Protein AF-A0A7K0XTP4-F1 (afdb_monomer_lite)

pLDDT: mean 70.41, std 16.52, range [27.7, 94.88]

Structure (mmCIF, N/CA/C/O backbone):
data_AF-A0A7K0XTP4-F1
#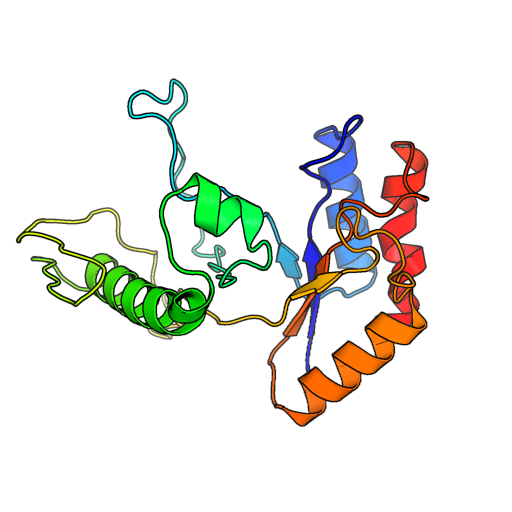
_entry.id   AF-A0A7K0XTP4-F1
#
loop_
_atom_site.group_PDB
_atom_site.id
_atom_site.type_symbol
_atom_site.label_atom_id
_atom_site.label_alt_id
_atom_site.label_comp_id
_atom_site.label_asym_id
_atom_site.label_entity_id
_atom_site.label_seq_id
_atom_site.pdbx_PDB_ins_code
_atom_site.Cartn_x
_atom_site.Cartn_y
_atom_site.Cartn_z
_atom_site.occupancy
_atom_site.B_iso_or_equiv
_atom_site.auth_seq_id
_atom_site.auth_comp_id
_atom_site.auth_asym_id
_atom_site.auth_atom_id
_atom_site.pdbx_PDB_model_num
ATOM 1 N N . MET A 1 1 ? -1.098 -19.761 -0.840 1.00 60.72 1 MET A N 1
ATOM 2 C CA . MET A 1 1 ? -0.010 -19.089 -1.580 1.00 60.72 1 MET A CA 1
ATOM 3 C C . MET A 1 1 ? -0.117 -17.596 -1.335 1.00 60.72 1 MET A C 1
ATOM 5 O O . MET A 1 1 ? -1.238 -17.098 -1.304 1.00 60.72 1 MET A O 1
ATOM 9 N N . THR A 1 2 ? 1.010 -16.926 -1.100 1.00 67.56 2 THR A N 1
ATOM 10 C CA . THR A 1 2 ? 1.094 -15.462 -0.967 1.00 67.56 2 THR A CA 1
ATOM 11 C C . THR A 1 2 ? 0.900 -14.830 -2.344 1.00 67.56 2 THR A C 1
ATOM 13 O O . THR A 1 2 ? 1.584 -15.232 -3.282 1.00 67.56 2 THR A O 1
ATOM 16 N N . GLY A 1 3 ? -0.047 -13.900 -2.474 1.00 79.81 3 GLY A N 1
ATOM 17 C CA . GLY A 1 3 ? -0.282 -13.175 -3.728 1.00 79.81 3 GLY A CA 1
ATOM 18 C C . GLY A 1 3 ? 0.770 -12.090 -3.986 1.00 79.81 3 GLY A C 1
ATOM 19 O O . GLY A 1 3 ? 1.539 -11.735 -3.087 1.00 79.81 3 GLY A O 1
ATOM 20 N N . VAL A 1 4 ? 0.782 -11.543 -5.199 1.00 83.19 4 VAL A N 1
ATOM 21 C CA . VAL A 1 4 ? 1.632 -10.409 -5.584 1.00 83.19 4 VAL A CA 1
ATOM 22 C C . VAL A 1 4 ? 0.744 -9.315 -6.163 1.00 83.19 4 VAL A C 1
ATOM 24 O O . VAL A 1 4 ? 0.048 -9.541 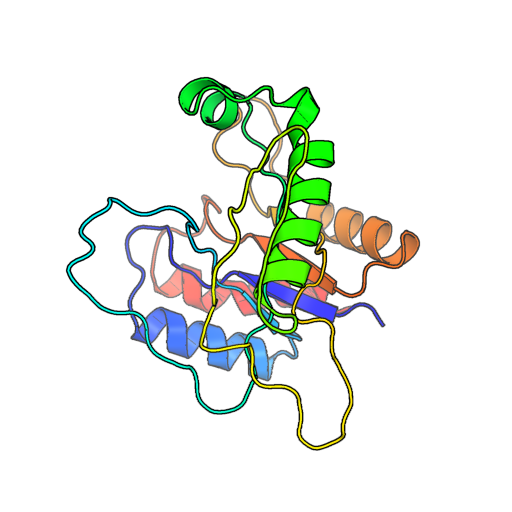-7.154 1.00 83.19 4 VAL A O 1
ATOM 27 N N . GLY A 1 5 ? 0.779 -8.137 -5.545 1.00 85.62 5 GLY A N 1
ATOM 28 C CA . GLY A 1 5 ? 0.075 -6.946 -6.009 1.00 85.62 5 GLY A CA 1
ATOM 29 C C . GLY A 1 5 ? 1.034 -5.890 -6.554 1.00 85.62 5 GLY A C 1
ATOM 30 O O . GLY A 1 5 ? 2.193 -5.819 -6.138 1.00 85.62 5 GLY A O 1
ATOM 31 N N . LEU A 1 6 ? 0.545 -5.042 -7.459 1.00 84.50 6 LEU A N 1
ATOM 32 C CA . LEU A 1 6 ? 1.322 -3.935 -8.031 1.00 84.50 6 LEU A CA 1
ATOM 33 C C . LEU A 1 6 ? 0.742 -2.582 -7.623 1.00 84.50 6 LEU A C 1
ATOM 35 O O . LEU A 1 6 ? -0.468 -2.383 -7.720 1.00 84.50 6 LEU A O 1
ATOM 39 N N . CYS A 1 7 ? 1.595 -1.632 -7.231 1.00 80.94 7 CYS A N 1
ATOM 40 C CA . CYS A 1 7 ? 1.194 -0.226 -7.200 1.00 80.94 7 CYS A CA 1
ATOM 41 C C . CYS A 1 7 ? 0.988 0.275 -8.633 1.00 80.94 7 CYS A C 1
ATOM 43 O O . CYS A 1 7 ? 1.852 0.076 -9.488 1.00 80.94 7 CYS A O 1
ATOM 45 N N . VAL A 1 8 ? -0.143 0.927 -8.903 1.00 82.94 8 VAL A N 1
ATOM 46 C CA . VAL A 1 8 ? -0.379 1.535 -10.215 1.00 82.94 8 VAL A CA 1
ATOM 47 C C . VAL A 1 8 ? 0.531 2.756 -10.404 1.00 82.94 8 VAL A C 1
ATOM 49 O O . VAL A 1 8 ? 0.874 3.430 -9.426 1.00 82.94 8 VAL A O 1
ATOM 52 N N . PRO A 1 9 ? 0.929 3.066 -11.650 1.00 73.06 9 PRO A N 1
ATOM 53 C CA . PRO A 1 9 ? 1.622 4.312 -11.951 1.00 73.06 9 PRO A CA 1
ATOM 54 C C . PRO A 1 9 ? 0.704 5.487 -11.635 1.00 73.06 9 PRO A C 1
ATOM 56 O O . PRO A 1 9 ? -0.406 5.554 -12.159 1.00 73.06 9 PRO A O 1
ATOM 59 N N . GLN A 1 10 ? 1.142 6.392 -10.761 1.00 70.19 10 GLN A N 1
ATOM 60 C CA . GLN A 1 10 ? 0.302 7.517 -10.324 1.00 70.19 10 GLN A CA 1
ATOM 61 C C . GLN A 1 10 ? 1.074 8.706 -9.728 1.00 70.19 10 GLN A C 1
ATOM 63 O O . GLN A 1 10 ? 0.479 9.768 -9.573 1.00 70.19 10 GLN A O 1
ATOM 68 N N . LEU A 1 11 ? 2.356 8.544 -9.364 1.00 59.47 11 LEU A N 1
ATOM 69 C CA . LEU A 1 11 ? 3.147 9.599 -8.708 1.00 59.47 11 LEU A CA 1
ATOM 70 C C . LEU A 1 11 ? 4.205 10.244 -9.620 1.00 59.47 11 LEU A C 1
ATOM 72 O O . LEU A 1 11 ? 4.797 11.244 -9.228 1.00 59.47 11 LEU A O 1
ATOM 76 N N . GLU A 1 12 ? 4.436 9.696 -10.815 1.00 58.53 12 GLU A N 1
ATOM 77 C CA . GLU A 1 12 ? 5.477 10.154 -11.746 1.00 58.53 12 GLU A CA 1
ATOM 78 C C . GLU A 1 12 ? 4.921 11.033 -12.877 1.00 58.53 12 GLU A C 1
ATOM 80 O O . GLU A 1 12 ? 3.739 10.970 -13.238 1.00 58.53 12 GLU A O 1
ATOM 85 N N . PHE A 1 13 ? 5.797 11.831 -13.494 1.00 45.31 13 PHE A N 1
ATOM 86 C CA . PHE A 1 13 ? 5.472 12.545 -14.729 1.00 45.31 13 PHE A CA 1
ATOM 87 C C . PHE A 1 13 ? 5.181 11.528 -15.857 1.00 45.31 13 PHE A C 1
ATOM 89 O O . PHE A 1 13 ? 5.765 10.448 -15.896 1.00 45.31 13 PHE A O 1
ATOM 96 N N . HIS A 1 14 ? 4.267 11.859 -16.782 1.00 60.72 14 HIS A N 1
ATOM 97 C CA . HIS A 1 14 ? 3.850 11.023 -17.934 1.00 60.72 14 HIS A CA 1
ATOM 98 C C . HIS A 1 14 ? 2.817 9.906 -17.677 1.00 60.72 14 HIS A C 1
ATOM 100 O O . HIS A 1 14 ? 2.561 9.089 -18.565 1.00 60.72 14 HIS A O 1
ATOM 106 N N . VAL A 1 15 ? 2.150 9.897 -16.522 1.00 64.75 15 VAL A N 1
ATOM 107 C CA . VAL A 1 15 ? 1.038 8.972 -16.247 1.00 64.75 15 VAL A CA 1
ATOM 108 C C . VAL A 1 15 ? -0.295 9.540 -16.755 1.00 64.75 15 VAL A C 1
ATOM 110 O O . VAL A 1 15 ? -0.723 10.617 -16.346 1.00 64.75 15 VAL A O 1
ATOM 113 N N . THR A 1 16 ? -0.988 8.795 -17.624 1.00 73.06 16 THR A N 1
ATOM 114 C CA . THR A 1 16 ? -2.336 9.132 -18.121 1.00 73.06 16 THR A CA 1
ATOM 115 C C . THR A 1 16 ? -3.362 8.065 -17.731 1.00 73.06 16 THR A C 1
ATOM 117 O O . THR A 1 16 ? -3.011 6.935 -17.388 1.00 73.06 16 THR A O 1
ATOM 120 N N . ALA A 1 17 ? -4.656 8.386 -17.838 1.00 71.19 17 ALA A N 1
ATOM 121 C CA . ALA A 1 17 ? -5.729 7.413 -17.610 1.00 71.19 17 ALA A CA 1
ATOM 122 C C . ALA A 1 17 ? -5.625 6.180 -18.534 1.00 71.19 17 ALA A C 1
ATOM 124 O O . ALA A 1 17 ? -5.945 5.064 -18.126 1.00 71.19 17 ALA A O 1
ATOM 125 N N . GLU A 1 18 ? -5.145 6.364 -19.769 1.00 78.00 18 GLU A N 1
ATOM 126 C CA . GLU A 1 18 ? -4.910 5.268 -20.711 1.00 78.00 18 GLU A CA 1
ATOM 127 C C . GLU A 1 18 ? -3.767 4.350 -20.258 1.00 78.00 18 GLU A C 1
ATOM 129 O O . GLU A 1 18 ? -3.903 3.126 -20.336 1.00 78.00 18 GLU A O 1
ATOM 134 N N . VAL A 1 19 ? -2.681 4.926 -19.730 1.00 75.19 19 VAL A N 1
ATOM 135 C CA . VAL A 1 19 ? -1.558 4.171 -19.154 1.00 75.19 19 VAL A CA 1
ATOM 136 C C . VAL A 1 19 ? -2.031 3.348 -17.959 1.00 75.19 19 VAL A C 1
ATOM 138 O O . VAL A 1 19 ? -1.788 2.144 -17.924 1.00 75.19 19 VAL A O 1
ATOM 141 N N . ILE A 1 20 ? -2.780 3.953 -17.029 1.00 77.69 20 ILE A N 1
ATOM 142 C CA . ILE A 1 20 ? -3.317 3.258 -15.846 1.00 77.69 20 ILE A CA 1
ATOM 143 C C . ILE A 1 20 ? -4.221 2.093 -16.261 1.00 77.69 20 ILE A C 1
ATOM 145 O O . ILE A 1 20 ? -4.068 0.978 -15.761 1.00 77.69 20 ILE A O 1
ATOM 149 N N . ARG A 1 21 ? -5.143 2.322 -17.207 1.00 80.94 21 ARG A N 1
ATOM 150 C CA . ARG A 1 21 ? -6.058 1.281 -17.700 1.00 80.94 21 ARG A CA 1
ATOM 151 C C . ARG A 1 21 ? -5.296 0.118 -18.332 1.00 80.94 21 ARG A C 1
ATOM 153 O O . ARG A 1 21 ? -5.595 -1.037 -18.040 1.00 80.94 21 ARG A O 1
ATOM 160 N N . THR A 1 22 ? -4.336 0.417 -19.200 1.00 86.56 22 THR A N 1
ATOM 161 C CA . THR A 1 22 ? -3.590 -0.610 -19.940 1.00 86.56 22 THR A CA 1
ATOM 162 C C . THR A 1 22 ? -2.671 -1.399 -19.007 1.00 86.56 22 THR A C 1
ATOM 164 O O . THR A 1 22 ? -2.632 -2.626 -19.086 1.00 86.56 22 THR A O 1
ATOM 167 N N . PHE A 1 23 ? -2.017 -0.721 -18.058 1.00 88.31 23 PHE A N 1
ATOM 168 C CA . PHE A 1 23 ? -1.247 -1.350 -16.984 1.00 88.31 23 PHE A CA 1
ATOM 169 C C . PHE A 1 23 ? -2.109 -2.321 -16.171 1.00 88.31 23 PHE A C 1
ATOM 171 O O . PHE A 1 23 ? -1.737 -3.479 -15.991 1.00 88.31 23 PHE A O 1
ATOM 178 N N . ALA A 1 24 ? -3.289 -1.870 -15.732 1.00 81.75 24 ALA A N 1
ATOM 179 C CA . ALA A 1 24 ? -4.202 -2.671 -14.928 1.00 81.75 24 ALA A CA 1
ATOM 180 C C . ALA A 1 24 ? -4.651 -3.947 -15.655 1.00 81.75 24 ALA A C 1
ATOM 182 O O . ALA A 1 24 ? -4.569 -5.042 -15.102 1.00 81.75 24 ALA A O 1
ATOM 183 N N . GLN A 1 25 ? -5.065 -3.810 -16.918 1.00 87.56 25 GLN A N 1
ATOM 184 C CA . GLN A 1 25 ? -5.493 -4.935 -17.754 1.00 87.56 25 GLN A CA 1
ATOM 185 C C . GLN A 1 25 ? -4.354 -5.930 -17.997 1.00 87.56 25 GLN A C 1
ATOM 187 O O . GLN A 1 25 ? -4.565 -7.144 -17.965 1.00 87.56 25 GLN A O 1
ATOM 192 N N . ARG A 1 26 ? -3.130 -5.432 -18.213 1.00 94.88 26 ARG A N 1
ATOM 193 C CA . ARG A 1 26 ? -1.964 -6.294 -18.414 1.00 94.88 26 ARG A CA 1
ATOM 194 C C . ARG A 1 26 ? -1.607 -7.054 -17.139 1.00 94.88 26 ARG A C 1
ATOM 196 O O . ARG A 1 26 ? -1.421 -8.267 -17.209 1.00 94.88 26 ARG A O 1
ATOM 203 N N . ALA A 1 27 ? -1.572 -6.373 -15.994 1.00 86.00 27 ALA A N 1
ATOM 204 C CA . ALA A 1 27 ? -1.309 -6.987 -14.696 1.00 86.00 27 ALA A CA 1
ATOM 205 C C . ALA A 1 27 ? -2.328 -8.095 -14.368 1.00 86.00 27 ALA A C 1
ATOM 207 O O . ALA A 1 27 ? -1.944 -9.194 -13.970 1.00 86.00 27 ALA A O 1
ATOM 208 N N . GLU A 1 28 ? -3.615 -7.854 -14.624 1.00 84.75 28 GLU A N 1
ATOM 209 C CA . GLU A 1 28 ? -4.658 -8.870 -14.456 1.00 84.75 28 GLU A CA 1
ATOM 210 C C . GLU A 1 28 ? -4.427 -10.080 -15.377 1.00 84.75 28 GLU A C 1
ATOM 212 O O . GLU A 1 28 ? -4.448 -11.219 -14.912 1.00 84.75 28 GLU A O 1
ATOM 217 N N . SER A 1 29 ? -4.119 -9.852 -16.661 1.00 91.75 29 SER A N 1
ATOM 218 C CA . SER A 1 29 ? -3.879 -10.936 -17.631 1.00 91.75 29 SER A CA 1
ATOM 219 C C . SER A 1 29 ? -2.690 -11.839 -17.279 1.00 91.75 29 SER A C 1
ATOM 221 O O . SER A 1 29 ? -2.658 -12.998 -17.687 1.00 91.75 29 SER A O 1
ATOM 223 N N . LEU A 1 30 ? -1.721 -11.310 -16.527 1.00 92.56 30 LEU A N 1
ATOM 224 C CA . LEU A 1 30 ? -0.529 -12.031 -16.079 1.00 92.56 30 LEU A CA 1
ATOM 225 C C . LEU A 1 30 ? -0.740 -12.756 -14.741 1.00 92.56 30 LEU A C 1
ATOM 227 O O . LEU A 1 30 ? 0.093 -13.575 -14.366 1.00 92.56 30 LEU A O 1
ATOM 231 N N . GLY A 1 31 ? -1.845 -12.492 -14.036 1.00 88.00 31 GLY A N 1
ATOM 232 C CA . GLY A 1 31 ? -2.183 -13.154 -12.775 1.00 88.00 31 GLY A CA 1
ATOM 233 C C . GLY A 1 31 ? -1.715 -12.434 -11.507 1.00 88.00 31 GLY A C 1
ATOM 234 O O . GLY A 1 31 ? -1.687 -13.060 -10.446 1.00 88.00 31 GLY A O 1
ATOM 235 N N . PHE A 1 32 ? -1.380 -11.138 -11.572 1.00 87.44 32 PHE A N 1
ATOM 236 C CA . PHE A 1 32 ? -1.194 -10.334 -10.357 1.00 87.44 32 PHE A CA 1
ATOM 237 C C . PHE A 1 32 ? -2.508 -10.283 -9.561 1.00 87.44 32 PHE A C 1
ATOM 239 O O . PHE A 1 32 ? -3.588 -10.103 -10.123 1.00 87.44 32 PHE A O 1
ATOM 246 N N . SER A 1 33 ? -2.432 -10.460 -8.241 1.00 83.19 33 SER A N 1
ATOM 247 C CA . SER A 1 33 ? -3.616 -10.670 -7.396 1.00 83.19 33 SER A CA 1
ATOM 248 C C . SER A 1 33 ? -4.364 -9.392 -7.041 1.00 83.19 33 SER A C 1
ATOM 250 O O . SER A 1 33 ? -5.528 -9.458 -6.638 1.00 83.19 33 SER A O 1
ATOM 252 N N . SER A 1 34 ? -3.706 -8.239 -7.149 1.00 75.94 34 SER A N 1
ATOM 253 C CA . SER A 1 34 ? -4.290 -6.949 -6.799 1.00 75.94 34 SER A CA 1
ATOM 254 C C . SER A 1 34 ? -3.538 -5.772 -7.423 1.00 75.94 34 SER A C 1
ATOM 256 O O . SER A 1 34 ? -2.364 -5.861 -7.790 1.00 75.94 34 SER A O 1
ATOM 258 N N . LEU A 1 35 ? -4.240 -4.645 -7.520 1.00 80.00 35 LEU A N 1
ATOM 259 C CA . LEU A 1 35 ? -3.688 -3.351 -7.897 1.00 80.00 35 LEU A CA 1
ATOM 260 C C . LEU A 1 35 ? -3.872 -2.385 -6.731 1.00 80.00 35 LEU A C 1
ATOM 262 O O . LEU A 1 35 ? -4.946 -2.337 -6.129 1.00 80.00 35 LEU A O 1
ATOM 266 N N . TRP A 1 36 ? -2.831 -1.619 -6.432 1.00 73.75 36 TRP A N 1
ATOM 267 C CA . TRP A 1 36 ? -2.771 -0.719 -5.290 1.00 73.75 36 TRP A CA 1
ATOM 268 C C . TRP A 1 36 ? -2.617 0.715 -5.755 1.00 73.75 36 TRP A C 1
ATOM 270 O O . TRP A 1 36 ? -1.794 1.018 -6.612 1.00 73.75 36 TRP A O 1
ATOM 280 N N . VAL A 1 37 ? -3.393 1.601 -5.147 1.00 70.62 37 VAL A N 1
ATOM 281 C CA . VAL A 1 37 ? -3.213 3.046 -5.257 1.00 70.62 37 VAL A CA 1
ATOM 282 C C . VAL A 1 37 ? -2.670 3.552 -3.928 1.00 70.62 37 VAL A C 1
ATOM 284 O O . VAL A 1 37 ? -3.127 3.138 -2.862 1.00 70.62 37 VAL A O 1
ATOM 287 N N . GLN A 1 38 ? -1.676 4.428 -3.973 1.00 58.28 38 GLN A N 1
ATOM 288 C CA . GLN A 1 38 ? -1.279 5.230 -2.820 1.00 58.28 38 GLN A CA 1
ATOM 289 C C . GLN A 1 38 ? -2.146 6.494 -2.768 1.00 58.28 38 GLN A C 1
ATOM 291 O O . GLN A 1 38 ? -2.311 7.188 -3.767 1.00 58.28 38 GLN A O 1
ATOM 296 N N . ASP A 1 39 ? -2.683 6.798 -1.597 1.00 55.56 39 ASP A N 1
ATOM 297 C CA . ASP A 1 39 ? -3.440 8.021 -1.355 1.00 55.56 39 ASP A CA 1
ATOM 298 C C . ASP A 1 39 ? -2.872 8.725 -0.116 1.00 55.56 39 ASP A C 1
ATOM 300 O O . ASP A 1 39 ? -2.256 8.087 0.749 1.00 55.56 39 ASP A O 1
ATOM 304 N N . HIS A 1 40 ? -3.050 10.039 -0.027 1.00 45.22 40 HIS A N 1
ATOM 305 C CA . HIS A 1 40 ? -2.720 10.802 1.170 1.00 45.22 40 HIS A CA 1
ATOM 306 C C . HIS A 1 40 ? -3.991 10.961 2.008 1.00 45.22 40 HIS A C 1
ATOM 308 O O . HIS A 1 40 ? -4.922 11.647 1.619 1.00 45.22 40 HIS A O 1
ATOM 314 N N . PHE A 1 41 ? -4.037 10.372 3.207 1.00 36.62 41 PHE A N 1
ATOM 315 C CA . PHE A 1 41 ? -5.223 10.463 4.078 1.00 36.62 41 PHE A CA 1
ATOM 316 C C . PHE A 1 41 ? -5.519 11.876 4.611 1.00 36.62 41 PHE A C 1
ATOM 318 O O . PHE A 1 41 ? -6.593 12.106 5.163 1.00 36.62 41 PHE A O 1
ATOM 325 N N . MET A 1 42 ? -4.581 12.817 4.484 1.00 32.69 42 MET A N 1
ATOM 326 C CA . MET A 1 42 ? -4.740 14.192 4.950 1.00 32.69 42 MET A CA 1
ATOM 327 C C . MET A 1 42 ? -4.600 15.157 3.776 1.00 32.69 42 MET A C 1
ATOM 329 O O . MET A 1 42 ? -3.528 15.271 3.183 1.00 32.69 42 MET A O 1
ATOM 333 N N . TYR A 1 43 ? -5.685 15.872 3.488 1.00 33.12 43 TYR A N 1
ATOM 334 C CA . TYR A 1 43 ? -5.748 16.947 2.503 1.00 33.12 43 TYR A CA 1
ATOM 335 C C . TYR A 1 43 ? -6.041 18.290 3.180 1.00 33.12 43 TYR A C 1
ATOM 337 O O . TYR A 1 43 ? -6.536 18.352 4.306 1.00 33.12 43 TYR A O 1
ATOM 345 N N . VAL A 1 44 ? -5.736 19.376 2.466 1.00 27.70 44 VAL A N 1
ATOM 346 C CA . VAL A 1 44 ? -6.076 20.758 2.836 1.00 27.70 44 VAL A CA 1
ATOM 347 C C . VAL A 1 44 ? -7.579 20.853 3.133 1.00 27.70 44 VAL A C 1
ATOM 349 O O . VAL A 1 44 ? -8.372 20.282 2.393 1.00 27.70 44 VAL A O 1
ATOM 352 N N . ALA A 1 45 ? -7.974 21.596 4.174 1.00 31.53 45 ALA A N 1
ATOM 353 C CA . ALA A 1 45 ? -9.344 21.655 4.716 1.00 31.53 45 ALA A CA 1
ATOM 354 C C . ALA A 1 45 ? -10.461 22.040 3.715 1.00 31.53 45 ALA A C 1
ATOM 356 O O . ALA A 1 45 ? -11.642 21.896 4.030 1.00 31.53 45 ALA A O 1
ATOM 357 N N . HIS A 1 46 ? -10.109 22.504 2.510 1.00 32.72 46 HIS A N 1
ATOM 358 C CA . HIS A 1 46 ? -11.047 22.862 1.443 1.00 32.72 46 HIS A CA 1
ATOM 359 C C . HIS A 1 46 ? -10.700 22.169 0.112 1.00 32.72 46 HIS A C 1
ATOM 361 O O . HIS A 1 46 ? -10.247 22.827 -0.829 1.00 32.72 46 HIS A O 1
ATOM 367 N N . PRO A 1 47 ? -10.890 20.843 0.001 1.00 36.72 47 PRO A N 1
ATOM 368 C CA . PRO A 1 47 ? -10.724 20.142 -1.264 1.00 36.72 47 PRO A CA 1
ATOM 369 C C . PRO A 1 47 ? -11.897 20.474 -2.199 1.00 36.72 47 PRO A C 1
ATOM 371 O O . PRO A 1 47 ? -13.061 20.379 -1.816 1.00 36.72 47 PRO A O 1
ATOM 374 N N . GLN A 1 48 ? -11.597 20.877 -3.436 1.00 34.69 48 GLN A N 1
ATOM 375 C CA . GLN A 1 48 ? -12.606 21.330 -4.406 1.00 34.69 48 GLN A CA 1
ATOM 376 C C . GLN A 1 48 ? -13.322 20.189 -5.156 1.00 34.69 48 GLN A C 1
ATOM 378 O O . GLN A 1 48 ? -14.283 20.463 -5.866 1.00 34.69 48 GLN A O 1
ATOM 383 N N . ASN A 1 49 ? -12.918 18.924 -4.973 1.00 33.41 49 ASN A N 1
ATOM 384 C CA . ASN A 1 49 ? -13.536 17.763 -5.624 1.00 33.41 49 ASN A CA 1
ATOM 385 C C . ASN A 1 49 ? -13.905 16.684 -4.592 1.00 33.41 49 ASN A C 1
ATOM 387 O O . ASN A 1 49 ? -13.047 16.191 -3.862 1.00 33.41 49 ASN A O 1
ATOM 391 N N . GLY A 1 50 ? -15.196 16.340 -4.524 1.00 34.44 50 GLY A N 1
ATOM 392 C CA . GLY A 1 50 ? -15.744 15.340 -3.605 1.00 34.44 50 GLY A CA 1
ATOM 393 C C . GLY A 1 50 ? -15.384 13.907 -4.003 1.00 34.44 50 GLY A C 1
ATOM 394 O O . GLY A 1 50 ? -15.461 13.540 -5.174 1.00 34.44 50 GLY A O 1
ATOM 395 N N . TYR A 1 51 ? -15.014 13.087 -3.019 1.00 32.56 51 TYR A N 1
ATOM 396 C CA . TYR A 1 51 ? -14.714 11.670 -3.221 1.00 32.56 51 TYR A CA 1
ATOM 397 C C . TYR A 1 51 ? -15.991 10.819 -3.200 1.00 32.56 51 TYR A C 1
ATOM 399 O O . TYR A 1 51 ? -16.875 11.005 -2.363 1.00 32.56 51 TYR A O 1
ATOM 407 N N . GLY A 1 52 ? -16.083 9.895 -4.159 1.00 35.50 52 GLY A N 1
ATOM 408 C CA . GLY A 1 52 ? -17.249 9.053 -4.407 1.00 35.50 52 GLY A CA 1
ATOM 409 C C . GLY A 1 52 ? -17.259 7.742 -3.619 1.00 35.50 52 GLY A C 1
ATOM 410 O O . GLY A 1 52 ? -16.229 7.111 -3.391 1.00 35.50 52 GLY A O 1
ATOM 411 N N . ASN A 1 53 ? -18.466 7.293 -3.271 1.00 32.16 53 ASN A N 1
ATOM 412 C CA . ASN A 1 53 ? -18.735 5.908 -2.895 1.00 32.16 53 ASN A CA 1
ATOM 413 C C . ASN A 1 53 ? -18.391 4.983 -4.073 1.00 32.16 53 ASN A C 1
ATOM 415 O O . ASN A 1 53 ? -18.965 5.131 -5.150 1.00 32.16 53 ASN A O 1
ATOM 419 N N . PHE A 1 54 ? -17.508 4.002 -3.867 1.00 38.91 54 PHE A N 1
ATOM 420 C CA . PHE A 1 54 ? -17.258 2.939 -4.845 1.00 38.91 54 PHE A CA 1
ATOM 421 C C . PHE A 1 54 ? -18.347 1.857 -4.733 1.00 38.91 54 PHE A C 1
ATOM 423 O O . PHE A 1 54 ? -18.422 1.174 -3.703 1.00 38.91 54 PHE A O 1
ATOM 430 N N . PRO A 1 55 ? -19.188 1.644 -5.761 1.00 35.69 55 PRO A N 1
ATOM 431 C CA . PRO A 1 55 ? -20.184 0.579 -5.735 1.00 35.69 55 PRO A CA 1
ATOM 432 C C . PRO A 1 55 ? -19.501 -0.799 -5.687 1.00 35.69 55 PRO A C 1
ATOM 434 O O . PRO A 1 55 ? -18.624 -1.096 -6.497 1.00 35.69 55 PRO A O 1
ATOM 437 N N . GLY A 1 56 ? -19.909 -1.662 -4.748 1.00 46.66 56 GLY A N 1
ATOM 438 C CA . GLY A 1 56 ? -19.542 -3.088 -4.736 1.00 46.66 56 GLY A CA 1
ATOM 439 C C . GLY A 1 56 ? -18.529 -3.555 -3.681 1.00 46.66 56 GLY A C 1
ATOM 440 O O . GLY A 1 56 ? -18.123 -4.714 -3.740 1.00 46.66 56 GLY A O 1
ATOM 441 N N . GLY A 1 57 ? -18.115 -2.710 -2.725 1.00 49.75 57 GLY A N 1
ATOM 442 C CA . GLY A 1 57 ? -17.334 -3.153 -1.552 1.00 49.75 57 GLY A CA 1
ATOM 443 C C . GLY A 1 57 ? -15.964 -3.766 -1.881 1.00 49.75 57 GLY A C 1
ATOM 444 O O . GLY A 1 57 ? -15.487 -4.653 -1.175 1.00 49.75 57 GLY A O 1
ATOM 445 N N . ARG A 1 58 ? -15.345 -3.342 -2.992 1.00 53.31 58 ARG A N 1
ATOM 446 C CA . ARG A 1 58 ? -14.063 -3.886 -3.482 1.00 53.31 58 ARG A CA 1
ATOM 447 C C . ARG A 1 58 ? -12.829 -3.149 -2.956 1.00 53.31 58 ARG A C 1
ATOM 449 O O . ARG A 1 58 ? -11.719 -3.586 -3.236 1.00 53.31 58 ARG A O 1
ATOM 456 N N . LEU A 1 59 ? -13.012 -2.057 -2.213 1.00 56.38 59 LEU A N 1
ATOM 457 C CA . LEU A 1 59 ? -11.907 -1.285 -1.653 1.00 56.38 59 LEU A CA 1
ATOM 458 C C . LEU A 1 59 ? -11.264 -2.049 -0.489 1.00 56.38 59 LEU A C 1
ATOM 460 O O . LEU A 1 59 ? -11.946 -2.434 0.459 1.00 56.38 59 LEU A O 1
ATOM 464 N N . VAL A 1 60 ? -9.949 -2.237 -0.563 1.00 59.25 60 VAL A N 1
ATOM 465 C CA . VAL A 1 60 ? -9.120 -2.715 0.545 1.00 59.25 60 VAL A CA 1
ATOM 466 C C . VAL A 1 60 ? -8.190 -1.578 0.932 1.00 59.25 60 VAL A C 1
ATOM 468 O O . VAL A 1 60 ? -7.464 -1.064 0.085 1.00 59.25 60 VAL A O 1
ATOM 471 N N . VAL A 1 61 ? -8.206 -1.180 2.204 1.00 62.84 61 VAL A N 1
ATOM 472 C CA . VAL A 1 61 ? -7.292 -0.150 2.698 1.00 62.84 61 VAL A CA 1
ATOM 473 C C . VAL A 1 61 ? -5.968 -0.808 3.072 1.00 62.84 61 VAL A C 1
ATOM 475 O O . VAL A 1 61 ? -5.915 -1.660 3.964 1.00 62.84 61 VAL A O 1
ATOM 478 N N . GLY A 1 62 ? -4.902 -0.416 2.374 1.00 62.25 62 GLY A N 1
ATOM 479 C CA . GLY A 1 62 ? -3.534 -0.788 2.711 1.00 62.25 62 GLY A CA 1
ATOM 480 C C . GLY A 1 62 ? -2.853 0.329 3.489 1.00 62.25 62 GLY A C 1
ATOM 481 O O . GLY A 1 62 ? -2.776 1.457 3.009 1.00 62.25 62 GLY A O 1
ATOM 482 N N . LEU A 1 63 ? -2.358 0.024 4.688 1.00 67.94 63 LEU A N 1
ATOM 483 C CA . LEU A 1 63 ? -1.630 0.990 5.510 1.00 67.94 63 LEU A CA 1
ATOM 484 C C . LEU A 1 63 ? -0.141 0.656 5.568 1.00 67.94 63 LEU A C 1
ATOM 486 O O . LEU A 1 63 ? 0.246 -0.482 5.832 1.00 67.94 63 LEU A O 1
ATOM 490 N N . GLY A 1 64 ? 0.693 1.677 5.372 1.00 70.25 64 GLY A N 1
ATOM 491 C CA . GLY A 1 64 ? 2.135 1.618 5.589 1.00 70.25 64 GLY A CA 1
ATOM 492 C C . GLY A 1 64 ? 2.553 2.651 6.628 1.00 70.25 64 GLY A C 1
ATOM 493 O O . GLY A 1 64 ? 2.095 3.788 6.588 1.00 70.25 64 GLY A O 1
ATOM 494 N N . ALA A 1 65 ? 3.439 2.281 7.554 1.00 74.62 65 ALA A N 1
ATOM 495 C CA . ALA A 1 65 ? 3.870 3.163 8.648 1.00 74.62 65 ALA A CA 1
ATOM 496 C C . ALA A 1 65 ? 4.800 4.315 8.206 1.00 74.62 65 ALA A C 1
ATOM 498 O O . ALA A 1 65 ? 5.345 5.022 9.046 1.00 74.62 65 ALA A O 1
ATOM 499 N N . GLY A 1 66 ? 5.027 4.481 6.900 1.00 71.25 66 GLY A N 1
ATOM 500 C CA . GLY A 1 66 ? 6.016 5.407 6.355 1.00 71.25 66 GLY A CA 1
ATOM 501 C C . GLY A 1 66 ? 7.465 4.970 6.620 1.00 71.25 66 GLY A C 1
ATOM 502 O O . GLY A 1 66 ? 7.766 4.174 7.513 1.00 71.25 66 GLY A O 1
ATOM 503 N N . TRP A 1 67 ? 8.389 5.469 5.799 1.00 69.62 67 TRP A N 1
ATOM 504 C CA . TRP A 1 67 ? 9.795 5.037 5.801 1.00 69.62 67 TRP A CA 1
ATOM 505 C C . TRP A 1 67 ? 10.799 6.201 5.858 1.00 69.62 67 TRP A C 1
ATOM 507 O O . TRP A 1 67 ? 11.948 5.979 6.258 1.00 69.62 67 TRP A O 1
ATOM 517 N N . SER A 1 68 ? 10.390 7.424 5.492 1.00 73.12 68 SER A N 1
ATOM 518 C CA . SER A 1 68 ? 11.245 8.615 5.538 1.00 73.12 68 SER A CA 1
ATOM 519 C C . SER A 1 68 ? 11.246 9.232 6.935 1.00 73.12 68 SER A C 1
ATOM 521 O O . SER A 1 68 ? 10.198 9.550 7.499 1.00 73.12 68 SER A O 1
ATOM 523 N N . LYS A 1 69 ? 12.443 9.414 7.499 1.00 73.69 69 LYS A N 1
ATOM 524 C CA . LYS A 1 69 ? 12.628 10.129 8.770 1.00 73.69 69 LYS A CA 1
ATOM 525 C C . LYS A 1 69 ? 12.415 11.629 8.584 1.00 73.69 69 LYS A C 1
ATOM 527 O O . LYS A 1 69 ? 11.948 12.302 9.499 1.00 73.69 69 LYS A O 1
ATOM 532 N N . GLU A 1 70 ? 12.767 12.126 7.408 1.00 66.81 70 GLU A N 1
ATOM 533 C CA . GLU A 1 70 ? 12.699 13.521 7.000 1.00 66.81 70 GLU A CA 1
ATOM 534 C C . GLU A 1 70 ? 11.239 13.966 6.910 1.00 66.81 70 GLU A C 1
ATOM 536 O O . GLU A 1 70 ? 10.881 14.963 7.529 1.00 66.81 70 GLU A O 1
ATOM 541 N N . GLU A 1 71 ? 10.379 13.173 6.260 1.00 68.12 71 GLU A N 1
ATOM 542 C CA . GLU A 1 71 ? 8.931 13.411 6.225 1.00 68.12 71 GLU A CA 1
ATOM 543 C C . GLU A 1 71 ? 8.341 13.440 7.636 1.00 68.12 71 GLU A C 1
ATOM 545 O O . GLU A 1 71 ? 7.646 14.389 7.987 1.00 68.12 71 GLU A O 1
ATOM 550 N N . HIS A 1 72 ? 8.674 12.449 8.476 1.00 73.69 72 HIS A N 1
ATOM 551 C CA . HIS A 1 72 ? 8.202 12.402 9.864 1.00 73.69 72 HIS A CA 1
ATOM 552 C C . HIS A 1 72 ? 8.622 13.648 10.650 1.00 73.69 72 HIS A C 1
ATOM 554 O O . HIS A 1 72 ? 7.796 14.226 11.355 1.00 73.69 72 HIS A O 1
ATOM 560 N N . THR A 1 73 ? 9.874 14.083 10.487 1.00 72.38 73 THR A N 1
ATOM 561 C CA . THR A 1 73 ? 10.404 15.297 11.121 1.00 72.38 73 THR A CA 1
ATOM 562 C C . THR A 1 73 ? 9.672 16.543 10.621 1.00 72.38 73 THR A C 1
ATOM 564 O O . THR A 1 73 ? 9.272 17.372 11.434 1.00 72.38 73 THR A O 1
ATOM 567 N N . ALA A 1 74 ? 9.441 16.655 9.310 1.00 68.38 74 ALA A N 1
ATOM 568 C CA . ALA A 1 74 ? 8.757 17.792 8.698 1.00 68.38 74 ALA A CA 1
ATOM 569 C C . ALA A 1 74 ? 7.310 17.944 9.192 1.00 68.38 74 ALA A C 1
ATOM 571 O O . ALA A 1 74 ? 6.846 19.065 9.384 1.00 68.38 74 ALA A O 1
ATOM 572 N N . VAL A 1 75 ? 6.618 16.831 9.459 1.00 76.19 75 VAL A N 1
ATOM 573 C CA . VAL A 1 75 ? 5.256 16.839 10.025 1.00 76.19 75 VAL A CA 1
ATOM 574 C C . VAL A 1 75 ? 5.230 16.797 11.560 1.00 76.19 75 VAL A C 1
ATOM 576 O O . VAL A 1 75 ? 4.173 16.597 12.155 1.00 76.19 75 VAL A O 1
ATOM 579 N N . GLY A 1 76 ? 6.379 16.978 12.222 1.00 80.00 76 GLY A N 1
ATOM 580 C CA . GLY A 1 76 ? 6.470 17.083 13.683 1.00 80.00 76 GLY A CA 1
ATOM 581 C C . GLY A 1 76 ? 6.228 15.770 14.436 1.00 80.00 76 GLY A C 1
ATOM 582 O O . GLY A 1 76 ? 5.725 15.780 15.558 1.00 80.00 76 GLY A O 1
ATOM 583 N N . THR A 1 77 ? 6.561 14.627 13.835 1.00 83.56 77 THR A N 1
ATOM 584 C CA . THR A 1 77 ? 6.354 13.293 14.420 1.00 83.56 77 THR A CA 1
ATOM 585 C C . THR A 1 77 ? 7.670 12.542 14.624 1.00 83.56 77 THR A C 1
ATOM 587 O O . THR A 1 77 ? 8.584 12.615 13.805 1.00 83.56 77 THR A O 1
ATOM 590 N N . ASP A 1 78 ? 7.783 11.784 15.720 1.00 87.50 78 ASP A N 1
ATOM 591 C CA . ASP A 1 78 ? 8.959 10.942 15.966 1.00 87.50 78 ASP A CA 1
ATOM 592 C C . ASP A 1 78 ? 8.878 9.657 15.127 1.00 87.50 78 ASP A C 1
ATOM 594 O O . ASP A 1 78 ? 8.015 8.801 15.339 1.00 87.50 78 ASP A O 1
ATOM 598 N N . PHE A 1 79 ? 9.832 9.477 14.211 1.00 82.81 79 PHE A N 1
ATOM 599 C CA . PHE A 1 79 ? 9.955 8.282 13.371 1.00 82.81 79 PHE A CA 1
ATOM 600 C C . PHE A 1 79 ? 10.018 6.962 14.164 1.00 82.81 79 PHE A C 1
ATOM 602 O O . PHE A 1 79 ? 9.618 5.901 13.669 1.00 82.81 79 PHE A O 1
ATOM 609 N N . ARG A 1 80 ? 10.521 6.982 15.405 1.00 89.69 80 ARG A N 1
ATOM 610 C CA . ARG A 1 80 ? 10.573 5.793 16.274 1.00 89.69 80 ARG A CA 1
ATOM 611 C C . ARG A 1 80 ? 9.181 5.343 16.712 1.00 89.69 80 ARG A C 1
ATOM 613 O O . ARG A 1 80 ? 8.982 4.155 16.936 1.00 89.69 80 ARG A O 1
ATOM 620 N N . GLN A 1 81 ? 8.220 6.264 16.761 1.00 89.75 81 GLN A N 1
ATOM 621 C CA . GLN A 1 81 ? 6.838 6.003 17.160 1.00 89.75 81 GLN A CA 1
ATOM 622 C C . GLN A 1 81 ? 5.939 5.588 15.990 1.00 89.75 81 GLN A C 1
ATOM 624 O O . GLN A 1 81 ? 4.766 5.306 16.206 1.00 89.75 81 GLN A O 1
ATOM 629 N N . ARG A 1 82 ? 6.443 5.523 14.749 1.00 87.00 82 ARG A N 1
ATOM 630 C CA . ARG A 1 82 ? 5.617 5.215 13.565 1.00 87.00 82 ARG A CA 1
ATOM 631 C C . ARG A 1 82 ? 4.848 3.891 13.676 1.00 87.00 82 ARG A C 1
ATOM 633 O O . ARG A 1 82 ? 3.726 3.794 13.196 1.00 87.00 82 ARG A O 1
ATOM 640 N N . GLY A 1 83 ? 5.434 2.891 14.343 1.00 84.25 83 GLY A N 1
ATOM 641 C CA . GLY A 1 83 ? 4.790 1.598 14.588 1.00 84.25 83 GLY A CA 1
ATOM 642 C C . GLY A 1 83 ? 3.624 1.706 15.570 1.00 84.25 83 GLY A C 1
ATOM 643 O O . GLY A 1 83 ? 2.514 1.311 15.237 1.00 84.25 83 GLY A O 1
ATOM 644 N N . SER A 1 84 ? 3.848 2.313 16.739 1.00 88.69 84 SER A N 1
ATOM 645 C CA . SER A 1 84 ? 2.802 2.491 17.754 1.00 88.69 84 SER A CA 1
ATOM 646 C C . SER A 1 84 ? 1.709 3.466 17.303 1.00 88.69 84 SER A C 1
ATOM 648 O O . SER A 1 84 ? 0.536 3.259 17.589 1.00 88.69 84 SER A O 1
ATOM 650 N N . ARG A 1 85 ? 2.073 4.502 16.538 1.00 88.88 85 ARG A N 1
ATOM 651 C CA . ARG A 1 85 ? 1.119 5.401 15.873 1.00 88.88 85 ARG A CA 1
ATOM 652 C C . ARG A 1 85 ? 0.264 4.659 14.854 1.00 88.88 85 ARG A C 1
ATOM 654 O O . ARG A 1 85 ? -0.940 4.870 14.824 1.00 88.88 85 ARG A O 1
ATOM 661 N N . MET A 1 86 ? 0.866 3.786 14.043 1.00 86.12 86 MET A N 1
ATOM 662 C CA . MET A 1 86 ? 0.118 2.955 13.099 1.00 86.12 86 MET A CA 1
ATOM 663 C C . MET A 1 86 ? -0.868 2.040 13.832 1.00 86.12 86 MET A C 1
ATOM 665 O O . MET A 1 86 ? -2.034 1.987 13.466 1.00 86.12 86 MET A O 1
ATOM 669 N N . GLU A 1 87 ? -0.428 1.362 14.887 1.00 86.44 87 GLU A N 1
ATOM 670 C CA . GLU A 1 87 ? -1.283 0.476 15.682 1.00 86.44 87 GLU A CA 1
ATOM 671 C C . GLU A 1 87 ? -2.489 1.210 16.298 1.00 86.44 87 GLU A C 1
ATOM 673 O O . GLU A 1 87 ? -3.628 0.738 16.215 1.00 86.44 87 GLU A O 1
ATOM 678 N N . GLU A 1 88 ? -2.276 2.409 16.846 1.00 88.94 88 GLU A N 1
ATOM 679 C CA . GLU A 1 88 ? -3.384 3.219 17.353 1.00 88.94 88 GLU A CA 1
ATOM 680 C C . GLU A 1 88 ? -4.300 3.706 16.223 1.00 88.94 88 GLU A C 1
ATOM 682 O O . GLU A 1 88 ? -5.521 3.637 16.348 1.00 88.94 88 GLU A O 1
ATOM 687 N N . PHE A 1 89 ? -3.737 4.138 15.092 1.00 87.19 89 PHE A N 1
ATOM 688 C CA . PHE A 1 89 ? -4.519 4.588 13.940 1.00 87.19 89 PHE A CA 1
ATOM 689 C C . PHE A 1 89 ? -5.415 3.474 13.378 1.00 87.19 89 PHE A C 1
ATOM 691 O O . PHE A 1 89 ? -6.571 3.712 13.037 1.00 87.19 89 PHE A O 1
ATOM 698 N N . ILE A 1 90 ? -4.924 2.234 13.360 1.00 84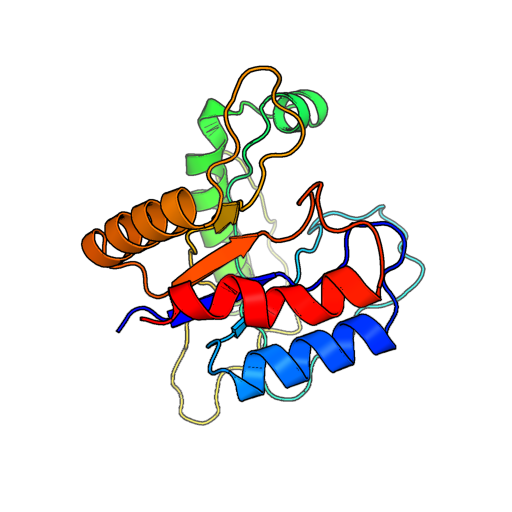.25 90 ILE A N 1
ATOM 699 C CA . ILE A 1 90 ? -5.713 1.044 13.023 1.00 84.25 90 ILE A CA 1
ATOM 700 C C . ILE A 1 90 ? -6.921 0.901 13.959 1.00 84.25 90 ILE A C 1
ATOM 702 O O . ILE A 1 90 ? -8.040 0.657 13.502 1.00 84.25 90 ILE A O 1
ATOM 706 N N . SER A 1 91 ? -6.716 1.106 15.260 1.00 86.00 91 SER A N 1
ATOM 707 C CA . SER A 1 91 ? -7.787 1.050 16.264 1.00 86.00 91 SER A CA 1
ATOM 708 C C . SER A 1 91 ? -8.823 2.166 16.065 1.00 86.00 91 SER A C 1
ATOM 710 O O . SER A 1 91 ? -10.030 1.921 16.166 1.00 86.00 91 SER A O 1
ATOM 712 N N . VAL A 1 92 ? -8.372 3.372 15.702 1.00 84.38 92 VAL A N 1
ATOM 713 C CA . VAL A 1 92 ? -9.247 4.498 15.338 1.00 84.38 92 VAL A CA 1
ATOM 714 C C . VAL A 1 92 ? -10.105 4.148 14.123 1.00 84.38 92 VAL A C 1
ATOM 716 O O . VAL A 1 92 ? -11.321 4.313 14.171 1.00 84.38 92 VAL A O 1
ATOM 719 N N . LEU A 1 93 ? -9.509 3.613 13.052 1.00 80.75 93 LEU A N 1
ATOM 720 C CA . LEU A 1 93 ? -10.245 3.228 11.843 1.00 80.75 93 LEU A CA 1
ATOM 721 C C . LEU A 1 93 ? -11.299 2.153 12.128 1.00 80.75 93 LEU A C 1
ATOM 723 O O . LEU A 1 93 ? -12.440 2.282 11.685 1.00 80.75 93 LEU A O 1
ATOM 727 N N . HIS A 1 94 ? -10.952 1.128 12.912 1.00 80.50 94 HIS A N 1
ATOM 728 C CA . HIS A 1 94 ? -11.918 0.116 13.343 1.00 80.50 94 HIS A CA 1
ATOM 729 C C . HIS A 1 94 ? -13.085 0.720 14.126 1.00 80.50 94 HIS A C 1
ATOM 731 O O . HIS A 1 94 ? -14.227 0.313 13.914 1.00 80.50 94 HIS A O 1
ATOM 737 N N . SER A 1 95 ? -12.816 1.713 14.974 1.00 80.06 95 SER A N 1
ATOM 738 C CA . SER A 1 95 ? -13.855 2.432 15.715 1.00 80.06 95 SER A CA 1
ATOM 739 C C . SER A 1 95 ? -14.750 3.236 14.769 1.00 80.06 95 SER A C 1
ATOM 741 O O . SER A 1 95 ? -15.968 3.092 14.809 1.00 80.06 95 SER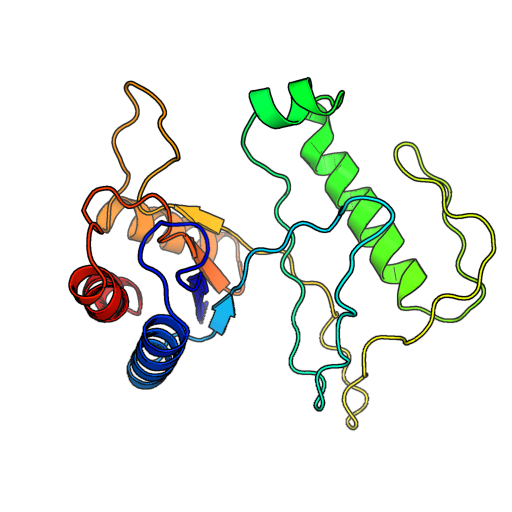 A O 1
ATOM 743 N N . CYS A 1 96 ? -14.163 4.008 13.849 1.00 75.88 96 CYS A N 1
ATOM 744 C CA . CYS A 1 96 ? -14.886 4.816 12.861 1.00 75.88 96 CYS A CA 1
ATOM 745 C C . CYS A 1 96 ? -15.791 3.987 11.938 1.00 75.88 96 CYS A C 1
ATOM 747 O O . CYS A 1 96 ? -16.868 4.438 11.545 1.00 75.88 96 CYS A O 1
ATOM 749 N N . TRP A 1 97 ? -15.368 2.771 11.595 1.00 74.12 97 TRP A N 1
ATOM 750 C CA . TRP A 1 97 ? -16.131 1.846 10.757 1.00 74.12 97 TRP A CA 1
ATOM 751 C C . TRP A 1 97 ? -17.103 0.953 11.535 1.00 74.12 97 TRP A C 1
ATOM 753 O O . TRP A 1 97 ? -17.913 0.264 10.915 1.00 74.12 97 TRP A O 1
ATOM 763 N N . GLY A 1 98 ? -17.031 0.962 12.867 1.00 72.69 98 GLY A N 1
ATOM 764 C CA . GLY A 1 98 ? -17.976 0.294 13.755 1.00 72.69 98 GLY A CA 1
ATOM 765 C C . GLY A 1 98 ? -19.299 1.050 13.890 1.00 72.69 98 GLY A C 1
ATOM 766 O O . GLY A 1 98 ? -19.579 1.995 13.152 1.00 72.69 98 GLY A O 1
ATOM 767 N N . ALA A 1 99 ? -20.131 0.628 14.842 1.00 74.81 99 ALA A N 1
ATOM 768 C CA . ALA A 1 99 ? -21.383 1.313 15.151 1.00 74.81 99 ALA A CA 1
ATOM 769 C C . ALA A 1 99 ? -21.134 2.702 15.762 1.00 74.81 99 ALA A C 1
ATOM 771 O O . ALA A 1 99 ? -20.154 2.911 16.475 1.00 74.81 99 ALA A O 1
ATOM 772 N N . ASP A 1 100 ? -22.050 3.633 15.501 1.00 70.38 100 ASP A N 1
ATOM 773 C CA . ASP A 1 100 ? -22.082 4.915 16.202 1.00 70.38 100 ASP A CA 1
ATOM 774 C C . ASP A 1 100 ? -22.646 4.741 17.636 1.00 70.38 100 ASP A C 1
ATOM 776 O O . ASP A 1 100 ? -23.426 3.814 17.879 1.00 70.38 100 ASP A O 1
ATOM 780 N N . PRO A 1 101 ? -22.308 5.641 18.578 1.00 84.06 101 PRO A N 1
ATOM 781 C CA . PRO A 1 101 ? -21.369 6.746 18.413 1.00 84.06 101 PRO A CA 1
ATOM 782 C C . PRO A 1 101 ? -19.910 6.277 18.469 1.00 84.06 101 PRO A C 1
ATOM 784 O O . PRO A 1 101 ? -19.518 5.461 19.308 1.00 84.06 101 PRO A O 1
ATOM 787 N N . VAL A 1 102 ? -19.092 6.838 17.583 1.00 77.50 102 VAL A N 1
ATOM 788 C CA . VAL A 1 102 ? -17.648 6.612 17.551 1.00 77.50 102 VAL A CA 1
ATOM 789 C C . VAL A 1 102 ? -16.995 7.474 18.619 1.00 77.50 102 VAL A C 1
ATOM 791 O O . VAL A 1 102 ? -17.312 8.652 18.754 1.00 77.50 102 VAL A O 1
ATOM 794 N N . ARG A 1 103 ? -16.054 6.893 19.364 1.00 84.00 103 ARG A N 1
ATOM 795 C CA . ARG A 1 103 ? -15.154 7.618 20.264 1.00 84.00 103 ARG A CA 1
ATOM 796 C C . ARG A 1 103 ? -13.815 6.900 20.344 1.00 84.00 103 ARG A C 1
ATOM 798 O O . ARG A 1 103 ? -13.778 5.671 20.339 1.00 84.00 103 ARG A O 1
ATOM 805 N N . HIS A 1 104 ? -12.732 7.654 20.474 1.00 89.00 104 HIS A N 1
ATOM 806 C CA . HIS A 1 104 ? -11.396 7.110 20.718 1.00 89.00 104 HIS A CA 1
ATOM 807 C C . HIS A 1 104 ? -10.577 8.103 21.539 1.00 89.00 104 HIS A C 1
ATOM 809 O O . HIS A 1 104 ? -10.633 9.306 21.302 1.00 89.00 104 HIS A O 1
ATOM 815 N N . ARG A 1 105 ? -9.799 7.610 22.499 1.00 94.38 105 ARG A N 1
ATOM 816 C CA . ARG A 1 105 ? -8.838 8.420 23.251 1.00 94.38 105 ARG A CA 1
ATOM 817 C C . ARG A 1 105 ? -7.594 7.579 23.476 1.00 94.38 105 ARG A C 1
ATOM 819 O O . ARG A 1 105 ? -7.641 6.615 24.235 1.00 94.38 105 ARG A O 1
ATOM 826 N N . GLY A 1 106 ? -6.499 7.954 22.833 1.00 93.88 106 GLY A N 1
ATOM 827 C CA . GLY A 1 106 ? -5.211 7.305 23.003 1.00 93.88 106 GLY A CA 1
ATOM 828 C C . GLY A 1 106 ? -4.053 8.304 22.991 1.00 93.88 106 GLY A C 1
ATOM 829 O O . GLY A 1 106 ? -4.273 9.517 22.990 1.00 93.88 106 GLY A O 1
ATOM 830 N N . PRO A 1 107 ? -2.810 7.807 23.076 1.00 93.12 107 PRO A N 1
ATOM 831 C CA . PRO A 1 107 ? -1.622 8.649 23.181 1.00 93.12 107 PRO A CA 1
ATOM 832 C C . PRO A 1 107 ? -1.331 9.483 21.926 1.00 93.12 107 PRO A C 1
ATOM 834 O O . PRO A 1 107 ? -0.615 10.481 22.031 1.00 93.12 107 PRO A O 1
ATOM 837 N N . PHE A 1 108 ? -1.846 9.095 20.756 1.00 90.50 108 PHE A N 1
ATOM 838 C CA . PHE A 1 108 ? -1.600 9.794 19.493 1.00 90.50 108 PHE A CA 1
ATOM 839 C C . PHE A 1 108 ? -2.858 10.407 18.874 1.00 90.50 108 PHE A C 1
ATOM 841 O O . PHE A 1 108 ? -2.732 11.402 18.159 1.00 90.50 108 PHE A O 1
ATOM 848 N N . PHE A 1 109 ? -4.046 9.851 19.133 1.00 87.44 109 PHE A N 1
ATOM 849 C CA . PHE A 1 109 ? -5.293 10.298 18.517 1.00 87.44 109 PHE A CA 1
ATOM 850 C C . PHE A 1 109 ? -6.416 10.476 19.542 1.00 87.44 109 PHE A C 1
ATOM 852 O O . PHE A 1 109 ? -6.586 9.698 20.482 1.00 87.44 109 PHE A O 1
ATOM 859 N N . GLU A 1 110 ? -7.250 11.484 19.305 1.00 85.88 110 GLU A N 1
ATOM 860 C CA . GLU A 1 110 ? -8.501 11.699 20.023 1.00 85.88 110 GLU A CA 1
ATOM 861 C C . GLU A 1 110 ? -9.623 11.889 19.002 1.00 85.88 110 GLU A C 1
ATOM 863 O O . GLU A 1 110 ? -9.526 12.719 18.099 1.00 85.88 110 GLU A O 1
ATOM 868 N N . VAL A 1 111 ? -10.683 11.098 19.146 1.00 79.56 111 VAL A N 1
ATOM 869 C CA . VAL A 1 111 ? -11.929 11.230 18.396 1.00 79.56 111 VAL A CA 1
ATOM 870 C C . VAL A 1 111 ? -13.033 11.492 19.420 1.00 79.56 111 VAL A C 1
ATOM 872 O O . VAL A 1 111 ? -13.345 10.585 20.204 1.00 79.56 111 VAL A O 1
ATOM 875 N N . PRO A 1 112 ? -13.599 12.713 19.464 1.00 79.94 112 PRO A N 1
ATOM 876 C CA . PRO A 1 112 ? -14.730 13.009 20.333 1.00 79.94 112 PRO A CA 1
ATOM 877 C C . PRO A 1 112 ? -15.955 12.201 19.897 1.00 79.94 112 PRO A C 1
ATOM 879 O O . PRO A 1 112 ? -16.009 11.712 18.770 1.00 79.94 112 PRO A O 1
ATOM 882 N N . GLU A 1 113 ? -16.940 12.079 20.785 1.00 84.50 113 GLU A N 1
ATOM 883 C CA . GLU A 1 113 ? -18.172 11.355 20.480 1.00 84.50 113 GLU A CA 1
ATOM 884 C C . GLU A 1 113 ? -18.856 11.942 19.237 1.00 84.50 113 GLU A C 1
ATOM 886 O O . GLU A 1 113 ? -19.257 13.108 19.229 1.00 84.50 113 GLU A O 1
ATOM 891 N N . CYS A 1 114 ? -18.949 11.153 18.167 1.00 64.50 114 CYS A N 1
ATOM 892 C CA . CYS A 1 114 ? -19.536 11.599 16.909 1.00 64.50 114 CYS A CA 1
ATOM 893 C C . CYS A 1 114 ? -20.149 10.444 16.108 1.00 64.50 114 CYS A C 1
ATOM 895 O O . CYS A 1 114 ? -19.893 9.265 16.360 1.00 64.50 114 CYS A O 1
ATOM 897 N N . SER A 1 115 ? -20.970 10.794 15.119 1.00 68.25 115 SER A N 1
ATOM 898 C CA . SER A 1 115 ? -21.468 9.854 14.114 1.00 68.25 115 SER A CA 1
ATOM 899 C C . SER A 1 115 ? -20.576 9.897 12.879 1.00 68.25 115 SER A C 1
ATOM 901 O O . SER A 1 115 ? -20.349 10.972 12.323 1.00 68.25 115 SER A O 1
ATOM 903 N N . VAL A 1 116 ? -20.100 8.740 12.418 1.00 64.19 116 VAL A N 1
ATOM 904 C CA . VAL A 1 116 ? -19.192 8.650 11.261 1.00 64.19 116 VAL A CA 1
ATOM 905 C C . VAL A 1 116 ? -19.846 7.817 10.170 1.00 64.19 116 VAL A C 1
ATOM 907 O O . VAL A 1 116 ? -19.872 6.597 10.255 1.00 64.19 116 VAL A O 1
ATOM 910 N N . ASN A 1 117 ? -20.367 8.460 9.126 1.00 64.25 117 ASN A N 1
ATOM 911 C CA . ASN A 1 117 ? -21.046 7.791 8.013 1.00 64.25 117 ASN A CA 1
ATOM 912 C C . ASN A 1 117 ? -20.571 8.359 6.661 1.00 64.25 117 ASN A C 1
ATOM 914 O O . ASN A 1 117 ? -20.192 9.530 6.610 1.00 64.25 117 ASN A O 1
ATOM 918 N N . PRO A 1 118 ? -20.617 7.577 5.562 1.00 57.88 118 PRO A N 1
ATOM 919 C CA . PRO A 1 118 ? -21.075 6.185 5.477 1.00 57.88 118 PRO A CA 1
ATOM 920 C C . PRO A 1 118 ? -20.053 5.172 6.024 1.00 57.88 118 PRO A C 1
ATOM 922 O O . PRO A 1 118 ? -18.844 5.391 5.959 1.00 57.88 118 PRO A O 1
ATOM 925 N N . LYS A 1 119 ? -20.537 4.036 6.544 1.00 63.88 119 LYS A N 1
ATOM 926 C CA . LYS A 1 119 ? -19.682 2.901 6.934 1.00 63.88 119 LYS A CA 1
ATOM 927 C C . LYS A 1 119 ? -19.232 2.114 5.691 1.00 63.88 119 LYS A C 1
ATOM 929 O O . LYS A 1 119 ? -19.968 2.088 4.699 1.00 63.88 119 LYS A O 1
ATOM 934 N N . PRO A 1 120 ? -18.069 1.436 5.724 1.00 63.53 120 PRO A N 1
ATOM 935 C CA . PRO A 1 120 ? -17.680 0.523 4.657 1.00 63.53 120 PRO A CA 1
ATOM 936 C C . PRO A 1 120 ? -18.761 -0.533 4.417 1.00 63.53 120 PRO A C 1
ATOM 938 O O . PRO A 1 120 ? -19.313 -1.099 5.361 1.00 63.53 120 PRO A O 1
ATOM 941 N N . VAL A 1 121 ? -19.049 -0.817 3.147 1.00 59.22 121 VAL A N 1
ATOM 942 C CA . VAL A 1 121 ? -20.023 -1.845 2.761 1.00 59.22 121 VAL A CA 1
ATOM 943 C C . VAL A 1 121 ? -19.525 -3.215 3.233 1.00 59.22 121 VAL A C 1
ATOM 945 O O . VAL A 1 121 ? -18.506 -3.707 2.748 1.00 59.22 121 VAL A O 1
ATOM 948 N N . GLN A 1 122 ? -20.249 -3.845 4.161 1.00 53.84 122 GLN A N 1
ATOM 949 C CA . GLN A 1 122 ? -20.038 -5.251 4.512 1.00 53.84 122 GLN A CA 1
ATOM 950 C C . GLN A 1 122 ? -20.540 -6.152 3.375 1.00 53.84 122 GLN A C 1
ATOM 952 O O . GLN A 1 122 ? -21.537 -5.846 2.719 1.00 53.84 122 GLN A O 1
ATOM 957 N N . ARG A 1 123 ? -19.843 -7.266 3.111 1.00 51.62 123 ARG A N 1
ATOM 958 C CA . ARG A 1 123 ? -20.296 -8.242 2.109 1.00 51.62 123 ARG A CA 1
ATOM 959 C C . ARG A 1 123 ? -21.649 -8.828 2.533 1.00 51.62 123 ARG A C 1
ATOM 961 O O . ARG A 1 123 ? -21.888 -9.066 3.713 1.00 51.62 123 ARG A O 1
ATOM 968 N N . ALA A 1 124 ? -22.510 -9.101 1.552 1.00 45.09 124 ALA A N 1
ATOM 969 C CA . ALA A 1 124 ? -23.855 -9.640 1.774 1.00 45.09 124 ALA A CA 1
ATOM 970 C C . ALA A 1 124 ? -23.874 -11.039 2.427 1.00 45.09 124 ALA A C 1
ATOM 972 O O . ALA A 1 124 ? -24.900 -11.450 2.956 1.00 45.09 124 ALA A O 1
ATOM 973 N N . ASP A 1 125 ? -22.752 -11.764 2.406 1.00 51.78 125 ASP A N 1
ATOM 974 C CA . ASP A 1 125 ? -22.591 -13.098 3.000 1.00 51.78 125 ASP A CA 1
ATOM 975 C C . ASP A 1 125 ? -22.263 -13.071 4.505 1.00 51.78 125 ASP A C 1
ATOM 977 O O . ASP A 1 125 ? -21.965 -14.110 5.093 1.00 51.78 125 ASP A O 1
ATOM 981 N N . GLY A 1 126 ? -22.284 -11.892 5.137 1.00 45.22 126 GLY A N 1
ATOM 982 C CA . GLY A 1 126 ? -21.946 -11.725 6.551 1.00 45.22 126 GLY A CA 1
ATOM 983 C C . GLY A 1 126 ? -20.456 -11.907 6.857 1.00 45.22 126 GLY A C 1
ATOM 984 O O . GLY A 1 126 ? -20.052 -11.767 8.012 1.00 45.22 126 GLY A O 1
ATOM 985 N N . SER A 1 127 ? -19.618 -12.180 5.848 1.00 48.47 127 SER A N 1
ATOM 986 C CA . SER A 1 127 ? -18.175 -12.262 6.025 1.00 48.47 127 SER A CA 1
ATOM 987 C C . SER A 1 127 ? -17.576 -10.857 6.082 1.00 48.47 127 SER A C 1
ATOM 989 O O . SER A 1 127 ? -17.631 -10.056 5.143 1.00 48.47 127 SER A O 1
ATOM 991 N N . THR A 1 128 ? -16.946 -10.540 7.206 1.00 46.38 128 THR A N 1
ATOM 992 C CA . THR A 1 128 ? -16.046 -9.400 7.295 1.00 46.38 128 THR A CA 1
ATOM 993 C C . THR A 1 128 ? -14.699 -9.848 6.738 1.00 46.38 128 THR A C 1
ATOM 995 O O . THR A 1 128 ? -13.868 -10.415 7.445 1.00 46.38 128 THR A O 1
ATOM 998 N N . ARG A 1 129 ? -14.398 -9.555 5.463 1.00 45.38 129 ARG A N 1
ATOM 999 C CA . ARG A 1 129 ? -12.985 -9.218 5.223 1.00 45.38 129 ARG A CA 1
ATOM 1000 C C . ARG A 1 129 ? -12.730 -8.002 6.110 1.00 45.38 129 ARG A C 1
ATOM 1002 O O . ARG A 1 129 ? -13.503 -7.049 5.993 1.00 45.38 129 ARG A O 1
ATOM 1009 N N . PRO A 1 130 ? -11.739 -8.025 7.015 1.00 50.38 130 PRO A N 1
ATOM 1010 C CA . PRO A 1 130 ? -11.420 -6.818 7.747 1.00 50.38 130 PRO A CA 1
ATOM 1011 C C . PRO A 1 130 ? -11.131 -5.737 6.691 1.00 50.38 130 PRO A C 1
ATOM 1013 O O . PRO A 1 130 ? -10.345 -5.993 5.774 1.00 50.38 130 PRO A O 1
ATOM 1016 N N . PRO A 1 131 ? -11.806 -4.571 6.745 1.00 53.62 131 PRO A N 1
ATOM 1017 C CA . PRO A 1 131 ? -11.621 -3.489 5.763 1.00 53.62 131 PRO A CA 1
ATOM 1018 C C . PRO A 1 131 ? -10.169 -2.993 5.724 1.00 53.62 131 PRO A C 1
ATOM 1020 O O . PRO A 1 131 ? -9.741 -2.327 4.782 1.00 53.62 131 PRO A O 1
ATOM 1023 N N . LEU A 1 132 ? -9.416 -3.373 6.752 1.00 57.00 132 LEU A N 1
ATOM 1024 C CA . LEU A 1 132 ? -8.010 -3.148 6.915 1.00 57.00 132 LEU A CA 1
ATOM 1025 C C . LEU A 1 132 ? -7.214 -4.441 6.743 1.00 57.00 132 LEU A C 1
ATOM 1027 O O . LEU A 1 132 ? -7.517 -5.474 7.340 1.00 57.00 132 LEU A O 1
ATOM 1031 N N . SER A 1 133 ? -6.136 -4.361 5.977 1.00 56.19 133 SER A N 1
ATOM 1032 C CA . SER A 1 133 ? -5.094 -5.382 5.965 1.00 56.19 133 SER A CA 1
ATOM 1033 C C . SER A 1 133 ? -3.733 -4.702 6.076 1.00 56.19 133 SER A C 1
ATOM 1035 O O . SER A 1 133 ? -3.526 -3.611 5.543 1.00 56.19 133 SER A O 1
ATOM 1037 N N . VAL A 1 134 ? -2.820 -5.327 6.819 1.00 57.44 134 VAL A N 1
ATOM 1038 C CA . VAL A 1 134 ? -1.429 -4.875 6.928 1.00 57.44 134 VAL A CA 1
ATOM 1039 C C . VAL A 1 134 ? -0.633 -5.565 5.832 1.00 57.44 134 VAL A C 1
ATOM 1041 O O . VAL A 1 134 ? -0.665 -6.792 5.718 1.00 57.44 134 VAL A O 1
ATOM 1044 N N . TRP A 1 135 ? 0.076 -4.775 5.034 1.00 58.41 135 TRP A N 1
ATOM 1045 C CA . TRP A 1 135 ? 0.788 -5.259 3.857 1.00 58.41 135 TRP A CA 1
ATOM 1046 C C . TRP A 1 135 ? 2.280 -5.024 3.982 1.00 58.41 135 TRP A C 1
ATOM 1048 O O . TRP A 1 135 ? 2.728 -4.037 4.569 1.00 58.41 135 TRP A O 1
ATOM 1058 N N . HIS A 1 136 ? 3.053 -5.928 3.390 1.00 56.94 136 HIS A N 1
ATOM 1059 C CA . HIS A 1 136 ? 4.466 -5.688 3.168 1.00 56.94 136 HIS A CA 1
ATOM 1060 C C . HIS A 1 136 ? 4.632 -4.954 1.837 1.00 56.94 136 HIS A C 1
ATOM 1062 O O . HIS A 1 136 ? 4.287 -5.491 0.785 1.00 56.94 136 HIS A O 1
ATOM 1068 N N . ARG A 1 137 ? 5.135 -3.719 1.896 1.00 63.72 137 ARG A N 1
ATOM 1069 C CA . ARG A 1 137 ? 5.514 -2.934 0.717 1.00 63.72 137 ARG A CA 1
ATOM 1070 C C . ARG A 1 137 ? 7.026 -2.992 0.564 1.00 63.72 137 ARG A C 1
ATOM 1072 O O . ARG A 1 137 ? 7.750 -2.609 1.485 1.00 63.72 137 ARG A O 1
ATOM 1079 N N . THR A 1 138 ? 7.466 -3.441 -0.599 1.00 59.56 138 THR A N 1
ATOM 1080 C CA . THR A 1 138 ? 8.862 -3.388 -1.035 1.00 59.56 138 THR A CA 1
ATOM 1081 C C . THR A 1 138 ? 8.987 -2.448 -2.234 1.00 59.56 138 THR A C 1
ATOM 1083 O O . THR A 1 138 ? 7.979 -2.025 -2.796 1.00 59.56 138 THR A O 1
ATOM 1086 N N . PHE A 1 139 ? 10.210 -2.073 -2.590 1.00 59.94 139 PHE A N 1
ATOM 1087 C CA . PHE A 1 139 ? 10.515 -1.092 -3.622 1.00 59.94 139 PHE A CA 1
ATOM 1088 C C . PHE A 1 139 ? 11.442 -1.708 -4.653 1.00 59.94 139 PHE A C 1
ATOM 1090 O O . PHE A 1 139 ? 12.455 -2.288 -4.274 1.00 59.94 139 PHE A O 1
ATOM 1097 N N . VAL A 1 140 ? 11.138 -1.533 -5.942 1.00 57.31 140 VAL A N 1
ATOM 1098 C CA . VAL A 1 140 ? 12.104 -1.843 -7.009 1.00 57.31 140 VAL A CA 1
ATOM 1099 C C . VAL A 1 140 ? 13.335 -0.939 -6.860 1.00 57.31 140 VAL A C 1
ATOM 1101 O O . VAL A 1 140 ? 14.478 -1.400 -6.918 1.00 57.31 140 VAL A O 1
ATOM 1104 N N . SER A 1 141 ? 13.073 0.333 -6.554 1.00 56.41 141 SER A N 1
ATOM 1105 C CA . SER A 1 141 ? 14.056 1.391 -6.344 1.00 56.41 141 SER A CA 1
ATOM 1106 C C . SER A 1 141 ? 13.599 2.259 -5.169 1.00 56.41 141 SER A C 1
ATOM 1108 O O . SER A 1 141 ? 12.436 2.651 -5.085 1.00 56.41 141 SER A O 1
ATOM 1110 N N . PHE A 1 142 ? 14.493 2.544 -4.217 1.00 53.12 142 PHE A N 1
ATOM 1111 C CA . PHE A 1 142 ? 14.159 3.461 -3.122 1.00 53.12 142 PHE A CA 1
ATOM 1112 C C . PHE A 1 142 ? 14.180 4.910 -3.618 1.00 53.12 142 PHE A C 1
ATOM 1114 O O . PHE A 1 142 ? 15.072 5.252 -4.395 1.00 53.12 142 PHE A O 1
ATOM 1121 N N . PRO A 1 143 ? 13.315 5.794 -3.090 1.00 53.25 143 PRO A N 1
ATOM 1122 C CA . PRO A 1 143 ? 13.434 7.225 -3.340 1.00 53.25 143 PRO A CA 1
ATOM 1123 C C . PRO A 1 143 ? 14.809 7.702 -2.858 1.00 53.25 143 PRO A C 1
ATOM 1125 O O . PRO A 1 143 ? 15.169 7.466 -1.700 1.00 53.25 143 PRO A O 1
ATOM 1128 N N . ALA A 1 144 ? 15.581 8.270 -3.790 1.00 49.22 144 ALA A N 1
ATOM 1129 C CA . ALA A 1 144 ? 16.982 8.689 -3.702 1.00 49.22 144 ALA A CA 1
ATOM 1130 C C . ALA A 1 144 ? 17.621 8.588 -2.299 1.00 49.22 144 ALA A C 1
ATOM 1132 O O . ALA A 1 144 ? 17.633 9.542 -1.521 1.00 49.22 144 ALA A O 1
ATOM 1133 N N . ARG A 1 145 ? 18.218 7.429 -1.984 1.00 45.91 145 ARG A N 1
ATOM 1134 C CA . ARG A 1 145 ? 19.204 7.307 -0.899 1.00 45.91 145 ARG A CA 1
ATOM 1135 C C . ARG A 1 145 ? 20.590 7.125 -1.512 1.00 45.91 145 ARG A C 1
ATOM 1137 O O . ARG A 1 145 ? 20.886 6.020 -1.973 1.00 45.91 145 ARG A O 1
ATOM 1144 N N . PRO A 1 146 ? 21.449 8.160 -1.504 1.00 44.78 146 PRO A N 1
ATOM 1145 C CA . PRO A 1 146 ? 22.818 8.039 -1.989 1.00 44.78 146 PRO A CA 1
ATOM 1146 C C . PRO A 1 146 ? 23.534 6.853 -1.325 1.00 44.78 146 PRO A C 1
ATOM 1148 O O . PRO A 1 146 ? 23.541 6.734 -0.100 1.00 44.78 146 PRO A O 1
ATOM 1151 N N . GLY A 1 147 ? 24.113 5.960 -2.132 1.00 47.91 147 GLY A N 1
ATOM 1152 C CA . GLY A 1 147 ? 24.933 4.840 -1.654 1.00 47.91 147 GLY A CA 1
ATOM 1153 C C . GLY A 1 147 ? 24.187 3.558 -1.264 1.00 47.91 147 GLY A C 1
ATOM 1154 O O . GLY A 1 147 ? 24.837 2.608 -0.830 1.00 47.91 147 GLY A O 1
ATOM 1155 N N . ARG A 1 148 ? 22.858 3.474 -1.429 1.00 52.50 148 ARG A N 1
ATOM 1156 C CA . ARG A 1 148 ? 22.130 2.202 -1.285 1.00 52.50 148 ARG A CA 1
ATOM 1157 C C . ARG A 1 148 ? 21.877 1.595 -2.663 1.00 52.50 148 ARG A C 1
ATOM 1159 O O . ARG A 1 148 ? 21.164 2.191 -3.462 1.00 52.50 148 ARG A O 1
ATOM 1166 N N . ALA A 1 149 ? 22.438 0.412 -2.921 1.00 56.69 149 ALA A N 1
ATOM 1167 C CA . ALA A 1 149 ? 22.151 -0.333 -4.145 1.00 56.69 149 ALA A CA 1
ATOM 1168 C C . ALA A 1 149 ? 20.638 -0.555 -4.278 1.00 56.69 149 ALA A C 1
ATOM 1170 O O . ALA A 1 149 ? 19.975 -0.933 -3.302 1.00 56.69 149 ALA A O 1
ATOM 1171 N N . GLN A 1 150 ? 20.101 -0.289 -5.469 1.00 62.44 150 GLN A N 1
ATOM 1172 C CA . GLN A 1 150 ? 18.714 -0.614 -5.760 1.00 62.44 150 GLN A CA 1
ATOM 1173 C C . GLN A 1 150 ? 18.556 -2.140 -5.707 1.00 62.44 150 GLN A C 1
ATOM 1175 O O . GLN A 1 150 ? 19.395 -2.851 -6.263 1.00 62.44 150 GLN A O 1
ATOM 1180 N N . PRO A 1 151 ? 17.535 -2.657 -5.009 1.00 66.12 151 PRO A N 1
ATOM 1181 C CA . PRO A 1 151 ? 17.365 -4.096 -4.838 1.00 66.12 151 PRO A CA 1
ATOM 1182 C C . PRO A 1 151 ? 17.129 -4.819 -6.171 1.00 66.12 151 PRO A C 1
ATOM 1184 O O . PRO A 1 151 ? 17.542 -5.971 -6.308 1.00 66.12 151 PRO A O 1
ATOM 1187 N N . GLY A 1 152 ? 16.504 -4.155 -7.153 1.00 74.44 152 GLY A N 1
ATOM 1188 C CA . GLY A 1 152 ? 16.183 -4.763 -8.442 1.00 74.44 152 GLY A CA 1
ATOM 1189 C C . GLY A 1 152 ? 15.308 -6.014 -8.290 1.00 74.44 152 GLY A C 1
ATOM 1190 O O . GLY A 1 152 ? 14.737 -6.279 -7.232 1.00 74.44 152 GLY A O 1
ATOM 1191 N N . ILE A 1 153 ? 15.199 -6.816 -9.349 1.00 80.81 153 ILE A N 1
ATOM 1192 C CA . ILE A 1 153 ? 14.318 -7.997 -9.351 1.00 80.81 153 ILE A CA 1
ATOM 1193 C C . ILE A 1 153 ? 14.777 -9.061 -8.340 1.00 80.81 153 ILE A C 1
ATOM 1195 O O . ILE A 1 153 ? 13.944 -9.667 -7.665 1.00 80.81 153 ILE A O 1
ATOM 1199 N N . ASP A 1 154 ? 16.085 -9.280 -8.193 1.00 81.19 154 ASP A N 1
ATOM 1200 C CA . ASP A 1 154 ? 16.604 -10.300 -7.275 1.00 81.19 154 ASP A CA 1
ATOM 1201 C C . ASP A 1 154 ? 16.400 -9.916 -5.803 1.00 81.19 154 ASP A C 1
ATOM 1203 O O . ASP A 1 154 ? 16.034 -10.768 -4.991 1.00 81.19 154 ASP A O 1
ATOM 1207 N N . GLY A 1 155 ? 16.544 -8.632 -5.458 1.00 79.50 155 GLY A N 1
ATOM 1208 C CA . GLY A 1 155 ? 16.215 -8.140 -4.121 1.00 79.50 155 GLY A CA 1
ATOM 1209 C C . GLY A 1 155 ? 14.720 -8.252 -3.809 1.00 79.50 155 GLY A C 1
ATOM 1210 O O . GLY A 1 155 ? 14.358 -8.674 -2.713 1.00 79.50 155 GLY A O 1
ATOM 1211 N N . LEU A 1 156 ? 13.847 -7.981 -4.787 1.00 82.81 156 LEU A N 1
ATOM 1212 C CA . LEU A 1 156 ? 12.400 -8.190 -4.638 1.00 82.81 156 LEU A CA 1
ATOM 1213 C C . LEU A 1 156 ? 12.047 -9.663 -4.398 1.00 82.81 156 LEU A C 1
ATOM 1215 O O . LEU A 1 156 ? 11.159 -9.960 -3.598 1.00 82.81 156 LEU A O 1
ATOM 1219 N N . ARG A 1 157 ? 12.749 -10.595 -5.056 1.00 83.81 157 ARG A N 1
ATOM 1220 C CA . ARG A 1 157 ? 12.567 -12.036 -4.828 1.00 83.81 157 ARG A CA 1
ATOM 1221 C C . ARG A 1 157 ? 12.938 -12.423 -3.394 1.00 83.81 157 ARG A C 1
ATOM 1223 O O . ARG A 1 157 ? 12.177 -13.141 -2.751 1.00 83.81 157 ARG A O 1
ATOM 1230 N N . ALA A 1 158 ? 14.045 -11.896 -2.873 1.00 81.88 158 ALA A N 1
ATOM 1231 C CA . ALA A 1 158 ? 14.443 -12.123 -1.485 1.00 81.88 158 ALA A CA 1
ATOM 1232 C C . ALA A 1 158 ? 13.409 -11.563 -0.486 1.00 81.88 158 ALA A C 1
ATOM 1234 O O . ALA A 1 158 ?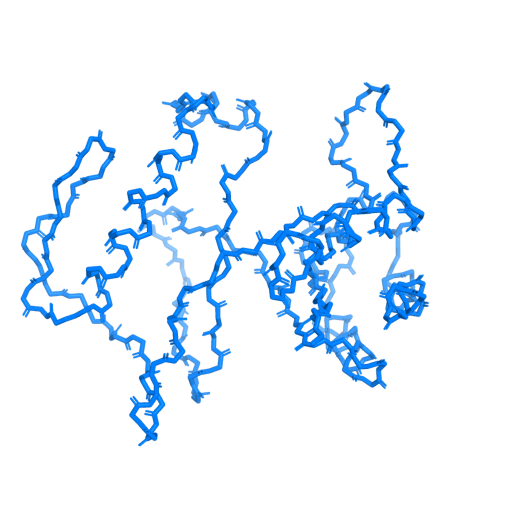 13.046 -12.242 0.477 1.00 81.88 158 ALA A O 1
ATOM 1235 N N . ASP A 1 159 ? 12.869 -10.366 -0.735 1.00 78.19 159 ASP A N 1
ATOM 1236 C CA . ASP A 1 159 ? 11.808 -9.784 0.099 1.00 78.19 159 ASP A CA 1
ATOM 1237 C C . ASP A 1 159 ? 10.522 -10.627 0.067 1.00 78.19 159 ASP A C 1
ATOM 1239 O O . ASP A 1 159 ? 9.893 -10.847 1.107 1.00 78.19 159 ASP A O 1
ATOM 1243 N N . LEU A 1 160 ? 10.148 -11.159 -1.102 1.00 83.31 160 LEU A N 1
ATOM 1244 C CA . LEU A 1 160 ? 9.020 -12.084 -1.252 1.00 83.31 160 LEU A CA 1
ATOM 1245 C C . LEU A 1 160 ? 9.220 -13.372 -0.449 1.00 83.31 160 LEU A C 1
ATOM 1247 O O . LEU A 1 160 ? 8.282 -13.827 0.207 1.00 83.31 160 LEU A O 1
ATOM 1251 N N . GLU A 1 161 ? 10.419 -13.955 -0.462 1.00 83.94 161 GLU A N 1
ATOM 1252 C CA . GLU A 1 161 ? 10.746 -15.144 0.334 1.00 83.94 161 GLU A CA 1
ATOM 1253 C C . GLU A 1 161 ? 10.626 -14.871 1.837 1.00 83.94 161 GLU A C 1
ATOM 1255 O O . GLU A 1 161 ? 9.982 -15.639 2.560 1.00 83.94 161 GLU A O 1
ATOM 1260 N N . VAL A 1 162 ? 11.165 -13.742 2.308 1.00 77.44 162 VAL A N 1
ATOM 1261 C CA . VAL A 1 162 ? 11.034 -13.314 3.708 1.00 77.44 162 VAL A CA 1
ATOM 1262 C C . VAL A 1 162 ? 9.565 -13.106 4.072 1.00 77.44 162 VAL A C 1
ATOM 1264 O O . VAL A 1 162 ? 9.110 -13.591 5.111 1.00 77.44 162 VAL A O 1
ATOM 1267 N N . ALA A 1 163 ? 8.798 -12.423 3.223 1.00 76.06 163 ALA A N 1
ATOM 1268 C CA . ALA A 1 163 ? 7.384 -12.166 3.461 1.00 76.06 163 ALA A CA 1
ATOM 1269 C C . ALA A 1 163 ? 6.565 -13.469 3.514 1.00 76.06 163 ALA A C 1
ATOM 1271 O O . ALA A 1 163 ? 5.761 -13.653 4.434 1.00 76.06 163 ALA A O 1
ATOM 1272 N N . ARG A 1 164 ? 6.820 -14.410 2.594 1.00 81.12 164 ARG A N 1
ATOM 1273 C CA . ARG A 1 164 ? 6.226 -15.759 2.593 1.00 81.12 164 ARG A CA 1
ATOM 1274 C C . ARG A 1 164 ? 6.543 -16.494 3.899 1.00 81.12 164 ARG A C 1
ATOM 1276 O O . ARG A 1 164 ? 5.628 -16.976 4.564 1.00 81.12 164 ARG A O 1
ATOM 1283 N N . ALA A 1 165 ? 7.810 -16.512 4.318 1.00 76.25 165 ALA A N 1
ATOM 1284 C CA . ALA A 1 165 ? 8.246 -17.159 5.559 1.00 76.25 165 ALA A CA 1
ATOM 1285 C C . ALA A 1 165 ? 7.625 -16.535 6.824 1.00 76.25 165 ALA A C 1
ATOM 1287 O O . ALA A 1 165 ? 7.443 -17.213 7.834 1.00 76.25 165 ALA A O 1
ATOM 1288 N N . LYS A 1 166 ? 7.281 -15.243 6.777 1.00 76.38 166 LYS A N 1
ATOM 1289 C CA . LYS A 1 166 ? 6.611 -14.513 7.864 1.00 76.38 166 LYS A CA 1
ATOM 1290 C C . LYS A 1 166 ? 5.081 -14.582 7.803 1.00 76.38 166 LYS A C 1
ATOM 1292 O O . LYS A 1 166 ? 4.424 -13.979 8.647 1.00 76.38 166 LYS A O 1
ATOM 1297 N N . GLY A 1 167 ? 4.511 -15.317 6.846 1.00 73.69 167 GLY A N 1
ATOM 1298 C CA . GLY A 1 167 ? 3.065 -15.511 6.728 1.00 73.69 167 GLY A CA 1
ATOM 1299 C C . GLY A 1 167 ? 2.313 -14.301 6.172 1.00 73.69 167 GLY A C 1
ATOM 1300 O O . GLY A 1 167 ? 1.100 -14.202 6.363 1.00 73.69 167 GLY A O 1
ATOM 1301 N N . PHE A 1 168 ? 2.997 -13.379 5.483 1.00 71.31 168 PHE A N 1
ATOM 1302 C CA . PHE A 1 168 ? 2.311 -12.286 4.801 1.00 71.31 168 PHE A CA 1
ATOM 1303 C C . PHE A 1 168 ? 1.406 -12.833 3.696 1.00 71.31 168 PHE A C 1
ATOM 1305 O O . PHE A 1 168 ? 1.779 -13.714 2.914 1.00 71.31 168 PHE A O 1
ATOM 1312 N N . ARG A 1 169 ? 0.194 -12.281 3.637 1.00 65.94 169 ARG A N 1
ATOM 1313 C CA . ARG A 1 169 ? -0.837 -12.690 2.683 1.00 65.94 169 ARG A CA 1
ATOM 1314 C C . ARG A 1 169 ? -0.510 -12.255 1.258 1.00 65.94 169 ARG A C 1
ATOM 1316 O O . ARG A 1 169 ? -0.754 -13.019 0.328 1.00 65.94 169 ARG A O 1
ATOM 1323 N N . GLU A 1 170 ? 0.019 -11.049 1.090 1.00 72.38 170 GLU A N 1
ATOM 1324 C CA . GLU A 1 170 ? 0.526 -10.571 -0.194 1.00 72.38 170 GLU A CA 1
ATOM 1325 C C . GLU A 1 170 ? 1.594 -9.492 0.008 1.00 72.38 170 GLU A C 1
ATOM 1327 O O . GLU A 1 170 ? 1.703 -8.888 1.084 1.00 72.38 170 GLU A O 1
ATOM 1332 N N . VAL A 1 171 ? 2.424 -9.330 -1.018 1.00 77.12 171 VAL A N 1
ATOM 1333 C CA . VAL A 1 171 ? 3.491 -8.333 -1.083 1.00 77.12 171 VAL A CA 1
ATOM 1334 C C . VAL A 1 171 ? 3.161 -7.348 -2.188 1.00 77.12 171 VAL A C 1
ATOM 1336 O O . VAL A 1 171 ? 2.769 -7.742 -3.288 1.00 77.12 171 VAL A O 1
ATOM 1339 N N . ILE A 1 172 ? 3.331 -6.070 -1.873 1.00 75.94 172 ILE A N 1
ATOM 1340 C CA . ILE A 1 172 ? 3.136 -4.966 -2.802 1.00 75.94 172 ILE A CA 1
ATOM 1341 C C . ILE A 1 172 ? 4.505 -4.552 -3.325 1.00 75.94 172 ILE A C 1
ATOM 1343 O O . ILE A 1 172 ? 5.384 -4.187 -2.538 1.00 75.94 172 ILE A O 1
ATOM 1347 N N . VAL A 1 173 ? 4.669 -4.588 -4.645 1.00 82.12 173 VAL A N 1
ATOM 1348 C CA . VAL A 1 173 ? 5.874 -4.089 -5.311 1.00 82.12 173 VAL A CA 1
ATOM 1349 C C . VAL A 1 173 ? 5.648 -2.638 -5.721 1.00 82.12 173 VAL A C 1
ATOM 1351 O O . VAL A 1 173 ? 4.816 -2.339 -6.580 1.00 82.12 173 VAL A O 1
ATOM 1354 N N . GLU A 1 174 ? 6.386 -1.729 -5.084 1.00 77.88 174 GLU A N 1
ATOM 1355 C CA . GLU A 1 174 ? 6.412 -0.324 -5.459 1.00 77.88 174 GLU A CA 1
ATOM 1356 C C . GLU A 1 174 ? 7.251 -0.130 -6.720 1.00 77.88 174 GLU A C 1
ATOM 1358 O O . GLU A 1 174 ? 8.453 -0.407 -6.729 1.00 77.88 174 GLU A O 1
ATOM 1363 N N . CYS A 1 175 ? 6.582 0.347 -7.765 1.00 78.06 175 CYS A N 1
ATOM 1364 C CA . CYS A 1 175 ? 7.139 0.543 -9.098 1.00 78.06 175 CYS A CA 1
ATOM 1365 C C . CYS A 1 175 ? 7.403 2.025 -9.407 1.00 78.06 175 CYS A C 1
ATOM 1367 O O . CYS A 1 175 ? 8.104 2.323 -10.370 1.00 78.06 175 CYS A O 1
ATOM 1369 N N . ASN A 1 176 ? 6.841 2.951 -8.620 1.00 66.38 176 ASN A N 1
ATOM 1370 C CA . ASN A 1 176 ? 7.183 4.371 -8.687 1.00 66.38 176 ASN A CA 1
ATOM 1371 C C . ASN A 1 176 ? 8.647 4.560 -8.240 1.00 66.38 176 ASN A C 1
ATOM 1373 O O . ASN A 1 176 ? 9.163 3.772 -7.443 1.00 66.38 176 ASN A O 1
ATOM 1377 N N . PHE A 1 177 ? 9.311 5.599 -8.752 1.00 67.56 177 PHE A N 1
ATOM 1378 C CA . PHE A 1 177 ? 10.738 5.886 -8.546 1.00 67.56 177 PHE A CA 1
ATOM 1379 C C . PHE A 1 177 ? 11.712 4.875 -9.166 1.00 67.56 177 PHE A C 1
ATOM 1381 O O . PHE A 1 177 ? 12.908 4.912 -8.870 1.00 67.56 177 PHE A O 1
ATOM 1388 N N . TRP A 1 178 ? 11.229 3.979 -10.033 1.00 75.44 178 TRP A N 1
ATOM 1389 C CA . TRP A 1 178 ? 12.102 3.118 -10.820 1.00 75.44 178 TRP A CA 1
ATOM 1390 C C . TRP A 1 178 ? 12.759 3.939 -11.931 1.00 75.44 178 TRP A C 1
ATOM 1392 O O . TRP A 1 178 ? 12.128 4.251 -12.933 1.00 75.44 178 TRP A O 1
ATOM 1402 N N . GLU A 1 179 ? 14.034 4.281 -11.740 1.00 71.56 179 GLU A N 1
ATOM 1403 C CA . GLU A 1 179 ? 14.792 5.207 -12.603 1.00 71.56 179 GLU A CA 1
ATOM 1404 C C . GLU A 1 179 ? 14.807 4.819 -14.092 1.00 71.56 179 GLU A C 1
ATOM 1406 O O . GLU A 1 179 ? 14.948 5.678 -14.955 1.00 71.56 179 GLU A O 1
ATOM 1411 N N . GLU A 1 180 ? 14.636 3.534 -14.408 1.00 77.75 180 GLU A N 1
ATOM 1412 C CA . GLU A 1 180 ? 14.579 3.026 -15.783 1.00 77.75 180 GLU A CA 1
ATOM 1413 C C . GLU A 1 180 ? 13.220 3.253 -16.470 1.00 77.75 180 GLU A C 1
ATOM 1415 O O . GLU A 1 180 ? 13.049 2.892 -17.635 1.00 77.75 180 GLU A O 1
ATOM 1420 N N . ILE A 1 181 ? 12.227 3.779 -15.751 1.00 79.38 181 ILE A N 1
ATOM 1421 C CA . ILE A 1 181 ? 10.884 4.042 -16.263 1.00 79.38 181 ILE A CA 1
ATOM 1422 C C . ILE A 1 181 ? 10.745 5.536 -16.555 1.00 79.38 181 ILE A C 1
ATOM 1424 O O . ILE A 1 181 ? 10.334 6.326 -15.710 1.00 79.38 181 ILE A O 1
ATOM 1428 N N . ASP A 1 182 ? 11.081 5.917 -17.784 1.00 82.19 182 ASP A N 1
ATOM 1429 C CA . ASP A 1 182 ? 11.171 7.313 -18.232 1.00 82.19 182 ASP A CA 1
ATOM 1430 C C . ASP A 1 182 ? 10.094 7.714 -19.257 1.00 82.19 182 ASP A C 1
ATOM 1432 O O . ASP A 1 182 ? 10.065 8.841 -19.753 1.00 82.19 182 ASP A O 1
ATOM 1436 N N . SER A 1 183 ? 9.198 6.789 -19.606 1.00 79.44 183 SER A N 1
ATOM 1437 C CA . SER A 1 183 ? 8.225 6.982 -20.678 1.00 79.44 183 SER A CA 1
ATOM 1438 C C . SER A 1 183 ? 6.945 6.167 -20.466 1.00 79.44 183 SER A C 1
ATOM 1440 O O . SER A 1 183 ? 6.957 5.138 -19.783 1.00 79.44 183 SER A O 1
ATOM 1442 N N . PRO A 1 184 ? 5.822 6.560 -21.102 1.00 78.75 184 PRO A N 1
ATOM 1443 C CA . PRO A 1 184 ? 4.601 5.756 -21.095 1.00 78.75 184 PRO A CA 1
ATOM 1444 C C . PRO A 1 184 ? 4.824 4.324 -21.596 1.00 78.75 184 PRO A C 1
ATOM 1446 O O . PRO A 1 184 ? 4.284 3.383 -21.026 1.00 78.75 184 PRO A O 1
ATOM 1449 N N . ALA A 1 185 ? 5.648 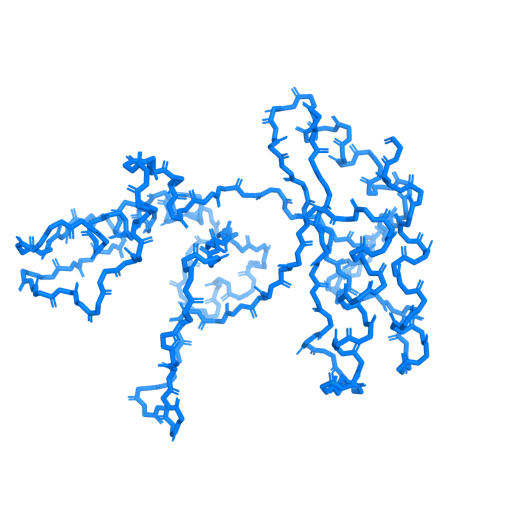4.135 -22.632 1.00 85.50 185 ALA A N 1
ATOM 1450 C CA . ALA A 1 185 ? 5.960 2.806 -23.157 1.00 85.50 185 ALA A CA 1
ATOM 1451 C C . ALA A 1 185 ? 6.732 1.950 -22.137 1.00 85.50 185 ALA A C 1
ATOM 1453 O O . ALA A 1 185 ? 6.423 0.769 -21.982 1.00 85.50 185 ALA A O 1
ATOM 1454 N N . ALA A 1 186 ? 7.678 2.547 -21.401 1.00 82.94 186 ALA A N 1
ATOM 1455 C CA . ALA A 1 186 ? 8.389 1.860 -20.325 1.00 82.94 186 ALA A CA 1
ATOM 1456 C C . ALA A 1 186 ? 7.431 1.420 -19.205 1.00 82.94 186 ALA A C 1
ATOM 1458 O O . ALA A 1 186 ? 7.517 0.281 -18.744 1.00 82.94 186 ALA A O 1
ATOM 1459 N N . TRP A 1 187 ? 6.457 2.263 -18.837 1.00 80.38 187 TRP A N 1
ATOM 1460 C CA . TRP A 1 187 ? 5.405 1.909 -17.875 1.00 80.38 187 TRP A CA 1
ATOM 1461 C C . TRP A 1 187 ? 4.588 0.688 -18.302 1.00 80.38 187 TRP A C 1
ATOM 1463 O O . TRP A 1 187 ? 4.286 -0.174 -17.476 1.00 80.38 187 TRP A O 1
ATOM 1473 N N . LEU A 1 188 ? 4.253 0.581 -19.590 1.00 87.56 188 LEU A N 1
ATOM 1474 C CA . LEU A 1 188 ? 3.486 -0.551 -20.118 1.00 87.56 188 LEU A CA 1
ATOM 1475 C C . LEU A 1 188 ? 4.259 -1.875 -20.071 1.00 87.56 188 LEU A C 1
ATOM 1477 O O . LEU A 1 188 ? 3.635 -2.931 -20.013 1.00 87.56 188 LEU A O 1
ATOM 1481 N N . ALA A 1 189 ? 5.593 -1.828 -20.051 1.00 90.56 189 ALA A N 1
ATOM 1482 C CA . ALA A 1 189 ? 6.442 -3.011 -19.955 1.00 90.56 189 ALA A CA 1
ATOM 1483 C C . ALA A 1 189 ? 6.653 -3.503 -18.509 1.00 90.56 189 ALA A C 1
ATOM 1485 O O . ALA A 1 189 ? 7.118 -4.624 -18.309 1.00 90.56 189 ALA A O 1
ATOM 1486 N N . VAL A 1 190 ? 6.327 -2.699 -17.487 1.00 88.12 190 VAL A N 1
ATOM 1487 C CA . VAL A 1 190 ? 6.571 -3.035 -16.069 1.00 88.12 190 VAL A CA 1
ATOM 1488 C C . VAL A 1 190 ? 5.951 -4.376 -15.644 1.00 88.12 190 VAL A C 1
ATOM 1490 O O . VAL A 1 190 ? 6.676 -5.170 -15.040 1.00 88.12 190 VAL A O 1
ATOM 1493 N N . PRO A 1 191 ? 4.677 -4.702 -15.960 1.00 90.88 191 PRO A N 1
ATOM 1494 C CA . PRO A 1 191 ? 4.099 -5.989 -15.569 1.00 90.88 191 PRO A CA 1
ATOM 1495 C C . PRO A 1 191 ? 4.871 -7.186 -16.135 1.00 90.88 191 PRO A C 1
ATOM 1497 O O . PRO A 1 191 ? 5.127 -8.147 -15.415 1.00 90.88 191 PRO A O 1
ATOM 1500 N N . ASP A 1 192 ? 5.300 -7.107 -17.396 1.00 92.38 192 ASP A N 1
ATOM 1501 C CA . ASP A 1 192 ? 6.096 -8.151 -18.046 1.00 92.38 192 ASP A CA 1
ATOM 1502 C C . ASP A 1 192 ? 7.492 -8.279 -17.414 1.00 92.38 192 ASP A C 1
ATOM 1504 O O . ASP A 1 192 ? 7.982 -9.387 -17.201 1.00 92.38 192 ASP A O 1
ATOM 1508 N N . ARG A 1 193 ? 8.108 -7.155 -17.025 1.00 90.38 193 ARG A N 1
ATOM 1509 C CA . ARG A 1 193 ? 9.394 -7.138 -16.306 1.00 90.38 193 ARG A CA 1
ATOM 1510 C C . ARG A 1 193 ? 9.305 -7.762 -14.910 1.00 90.38 193 ARG A C 1
ATOM 1512 O O . ARG A 1 193 ? 10.286 -8.335 -14.445 1.00 90.38 193 ARG A O 1
ATOM 1519 N N . LEU A 1 194 ? 8.155 -7.651 -14.244 1.00 90.62 194 LEU A N 1
ATOM 1520 C CA . LEU A 1 194 ? 7.920 -8.189 -12.899 1.00 90.62 194 LEU A CA 1
ATOM 1521 C C . LEU A 1 194 ? 7.265 -9.577 -12.895 1.00 90.62 194 LEU A C 1
ATOM 1523 O O . LEU A 1 194 ? 7.219 -10.213 -11.843 1.00 90.62 194 LEU A O 1
ATOM 1527 N N . ALA A 1 195 ? 6.817 -10.088 -14.046 1.00 89.75 195 ALA A N 1
ATOM 1528 C CA . ALA A 1 195 ? 6.232 -11.423 -14.183 1.00 89.75 195 ALA A CA 1
ATOM 1529 C C . ALA A 1 195 ? 7.075 -12.563 -13.561 1.00 89.75 195 ALA A C 1
ATOM 1531 O O . ALA A 1 195 ? 6.481 -13.473 -12.980 1.00 89.75 195 ALA A O 1
ATOM 1532 N N . PRO A 1 196 ? 8.428 -12.528 -13.570 1.00 89.94 196 PRO A N 1
ATOM 1533 C CA . PRO A 1 196 ? 9.238 -13.540 -12.886 1.00 89.94 196 PRO A CA 1
ATOM 1534 C C . PRO A 1 196 ? 9.026 -13.640 -11.364 1.00 89.94 196 PRO A C 1
ATOM 1536 O O . PRO A 1 196 ? 9.464 -14.618 -10.764 1.00 89.94 196 PRO A O 1
ATOM 1539 N N . LEU A 1 197 ? 8.392 -12.650 -10.721 1.00 85.75 197 LEU A N 1
ATOM 1540 C CA . LEU A 1 197 ? 8.072 -12.669 -9.285 1.00 85.75 197 LEU A CA 1
ATOM 1541 C C . LEU A 1 197 ? 6.840 -13.527 -8.943 1.00 85.75 197 LEU A C 1
ATOM 1543 O O . LEU A 1 197 ? 6.583 -13.781 -7.767 1.00 85.75 197 LEU A O 1
ATOM 1547 N N . LEU A 1 198 ? 6.071 -13.957 -9.949 1.00 84.19 198 LEU A N 1
ATOM 1548 C CA . LEU A 1 198 ? 4.855 -14.759 -9.773 1.00 84.19 198 LEU A CA 1
ATOM 1549 C C . LEU A 1 198 ? 5.137 -16.250 -9.500 1.00 84.19 198 LEU A C 1
ATOM 1551 O O . LEU A 1 198 ? 4.211 -16.982 -9.151 1.00 84.19 198 LEU A O 1
ATOM 1555 N N . GLY A 1 199 ? 6.394 -16.687 -9.665 1.00 72.31 199 GLY A N 1
ATOM 1556 C CA . GLY A 1 199 ? 6.866 -18.057 -9.423 1.00 72.31 199 GLY A CA 1
ATOM 1557 C C . GLY A 1 199 ? 7.095 -18.440 -7.960 1.00 72.31 199 GLY A C 1
ATOM 1558 O O . GLY A 1 199 ? 7.210 -17.564 -7.063 1.00 72.31 199 GLY A O 1
#

Secondary structure (DSSP, 8-state):
--EEEEEPS-SSTT--HHHHHHHHHHHHHHT--EEE----S---S--SSPPPP-TTS---EEE-----HHHHHHTT--GGGHHHHHHHHHHHHHHHHSSSSEEEE-SS-EEEEE---SPP---TTS----SEEE-EEEESS-SS-TTPPP-HHHHHHHHHHHHHHTT-SEEEEE-TT-TT--SHHHHHHHHHHHGGGG-

Radius of gyration: 18.52 Å; chains: 1; bounding box: 49×42×46 Å

Foldseek 3Di:
DAAEEEEFPDPDPADDPVLRVLLVVLLVVLPHPYYDYDDDPDDDPDDPDDDDDDPDLPQADEDDLDDDCVVCVVVPHGSVCSVVLVVQVLVQLVQLLDDPQGFDDDPNDGDPGHHRDDHRDDDPVNDDPPSYDYEAEDEQADDDDPPDDRCHQVNVLVVVVVCVVVVGNYYYYYPPPPPQQDHSVSSSCVSVSNSVSRD

Sequence (199 aa):
MTGVGLCVPQLEFHVTAEVIRTFAQRAESLGFSSLWVQDHFMYVAHPQNGYGNFPGGRLVVGLGAGWSKEEHTAVGTDFRQRGSRMEEFISVLHSCWGADPVRHRGPFFEVPECSVNPKPVQRADGSTRPPLSVWHRTFVSFPARPGRAQPGIDGLRADLEVARAKGFREVIVECNFWEEIDSPAAWLAVPDRLAPLLG